Protein AF-A0A1G0AYZ0-F1 (afdb_monomer_lite)

Radius of gyration: 38.4 Å; chains: 1; bounding box: 76×41×108 Å

Secondary structure (DSSP, 8-state):
-HHHHHHHHHHHHHHHHHHHHHHHHHHHHHHHHHHHHHHHHHHHHHHHHHHHHS---HHHHHHHHHGGGSEEEEEETTEEEEEEGGGHHHHHHH-TTPEEEPPPTTSEEEEEEEEE-TTSPEEEEEEEBP--HHHHHHHTTSHHHHHHHHHHHTTTS----HHHHHHHHHHHHTS-HHHHHHHHHHHHHHHHHHHHHHHHHTTSPPHHHHHHHHHHHHHHHHHHHHHHHHHHHHHHHHHHHHHH-

pLDDT: mean 87.76, std 6.99, range [61.22, 96.94]

Structure (mmCIF, N/CA/C/O backbone):
data_AF-A0A1G0AYZ0-F1
#
_entry.id   AF-A0A1G0AYZ0-F1
#
loop_
_atom_site.group_PDB
_atom_site.id
_atom_site.type_symbol
_atom_site.label_atom_id
_atom_site.label_alt_id
_atom_site.label_comp_id
_atom_site.label_asym_id
_atom_site.label_entity_id
_atom_site.label_seq_id
_atom_site.pdbx_PDB_ins_code
_atom_site.Cartn_x
_atom_site.Cartn_y
_atom_site.Cartn_z
_atom_site.occupancy
_atom_site.B_iso_or_equiv
_atom_site.auth_seq_id
_atom_site.auth_comp_id
_atom_site.auth_asym_id
_atom_site.auth_atom_id
_atom_site.pdbx_PDB_model_num
ATOM 1 N N . MET A 1 1 ? 37.511 1.046 -64.994 1.00 61.22 1 MET A N 1
ATOM 2 C CA . MET A 1 1 ? 36.269 0.373 -64.542 1.00 61.22 1 MET A CA 1
ATOM 3 C C . MET A 1 1 ? 36.427 -0.327 -63.190 1.00 61.22 1 MET A C 1
ATOM 5 O O . MET A 1 1 ? 35.748 0.075 -62.256 1.00 61.22 1 MET A O 1
ATOM 9 N N . LYS A 1 2 ? 37.369 -1.274 -63.027 1.00 78.00 2 LYS A N 1
ATOM 10 C CA . LYS A 1 2 ? 37.565 -2.055 -61.780 1.00 78.00 2 LYS A CA 1
ATOM 11 C C . LYS A 1 2 ? 37.673 -1.213 -60.489 1.00 78.00 2 LYS A C 1
ATOM 13 O O . LYS A 1 2 ? 37.005 -1.513 -59.509 1.00 78.00 2 LYS A O 1
ATOM 18 N N . LYS A 1 3 ? 38.433 -0.107 -60.508 1.00 78.25 3 LYS A N 1
ATOM 19 C CA . LYS A 1 3 ? 38.590 0.798 -59.345 1.00 78.25 3 LYS A CA 1
ATOM 20 C C . LYS A 1 3 ? 37.302 1.532 -58.932 1.00 78.25 3 LYS A C 1
ATOM 22 O O . LYS A 1 3 ? 37.169 1.891 -57.772 1.00 78.25 3 LYS A O 1
ATOM 27 N N . ILE A 1 4 ? 36.381 1.780 -59.867 1.00 77.19 4 ILE A N 1
ATOM 28 C CA . ILE A 1 4 ? 35.112 2.476 -59.585 1.00 77.19 4 ILE A CA 1
ATOM 29 C C . ILE A 1 4 ? 34.143 1.502 -58.913 1.00 77.19 4 ILE A C 1
ATOM 31 O O . ILE A 1 4 ? 33.588 1.819 -57.869 1.00 77.19 4 ILE A O 1
ATOM 35 N N . ILE A 1 5 ? 34.039 0.287 -59.459 1.00 77.38 5 ILE A N 1
ATOM 36 C CA . ILE A 1 5 ? 33.213 -0.792 -58.901 1.00 77.38 5 ILE A CA 1
ATOM 37 C C . ILE A 1 5 ? 33.659 -1.125 -57.470 1.00 77.38 5 ILE A C 1
ATOM 39 O O . ILE A 1 5 ? 32.824 -1.230 -56.579 1.00 77.38 5 ILE A O 1
ATOM 43 N N . ALA A 1 6 ? 34.971 -1.198 -57.218 1.00 83.62 6 ALA A N 1
ATOM 44 C CA . ALA A 1 6 ? 35.505 -1.440 -55.877 1.00 83.62 6 ALA A CA 1
ATOM 45 C C . ALA A 1 6 ? 35.117 -0.347 -54.859 1.00 83.62 6 ALA A C 1
ATOM 47 O O . ALA A 1 6 ? 34.834 -0.660 -53.706 1.00 83.62 6 ALA A O 1
ATOM 48 N N . LYS A 1 7 ? 35.064 0.929 -55.274 1.00 80.88 7 LYS A N 1
ATOM 49 C CA . LYS A 1 7 ? 34.640 2.039 -54.403 1.00 80.88 7 LYS A CA 1
ATOM 50 C C . LYS A 1 7 ? 33.139 2.011 -54.114 1.00 80.88 7 LYS A C 1
ATOM 52 O O . LYS A 1 7 ? 32.750 2.225 -52.971 1.00 80.88 7 LYS A O 1
ATOM 57 N N . GLU A 1 8 ? 32.308 1.733 -55.121 1.00 79.75 8 GLU A N 1
ATOM 58 C CA . GLU A 1 8 ? 30.855 1.597 -54.931 1.00 79.75 8 GLU A CA 1
ATOM 59 C C . GLU A 1 8 ? 30.528 0.415 -54.004 1.00 79.75 8 GLU A C 1
ATOM 61 O O . GLU A 1 8 ? 29.711 0.548 -53.096 1.00 79.75 8 GLU A O 1
ATOM 66 N N . PHE A 1 9 ? 31.231 -0.707 -54.170 1.00 84.69 9 PHE A N 1
ATOM 67 C CA . PHE A 1 9 ? 31.102 -1.866 -53.290 1.00 84.69 9 PHE A CA 1
ATOM 68 C C . PHE A 1 9 ? 31.518 -1.551 -51.845 1.00 84.69 9 PHE A C 1
ATOM 70 O O . PHE A 1 9 ? 30.831 -1.941 -50.905 1.00 84.69 9 PHE A O 1
ATOM 77 N N . LEU A 1 10 ? 32.601 -0.790 -51.658 1.00 88.88 10 LEU A N 1
ATOM 78 C CA . LEU A 1 10 ? 33.069 -0.387 -50.331 1.00 88.88 10 LEU A CA 1
ATOM 79 C C . LEU A 1 10 ? 32.085 0.556 -49.619 1.00 88.88 10 LEU A C 1
ATOM 81 O O . LEU A 1 10 ? 31.859 0.399 -48.423 1.00 88.88 10 LEU A O 1
ATOM 85 N N . LEU A 1 11 ? 31.460 1.493 -50.342 1.00 85.25 11 LEU A N 1
ATOM 86 C CA . LEU A 1 11 ? 30.408 2.357 -49.788 1.00 85.25 11 LEU A CA 1
ATOM 87 C C . LEU A 1 11 ? 29.174 1.556 -49.359 1.00 85.25 11 LEU A C 1
ATOM 89 O O . LEU A 1 11 ? 28.630 1.796 -48.283 1.00 85.25 11 LEU A O 1
ATOM 93 N N . LEU A 1 12 ? 28.760 0.581 -50.171 1.00 84.94 12 LEU A N 1
ATOM 94 C CA . LEU A 1 12 ? 27.656 -0.311 -49.830 1.00 84.94 12 LEU A CA 1
ATOM 95 C C . LEU A 1 12 ? 27.982 -1.144 -48.581 1.00 84.94 12 LEU A C 1
ATOM 97 O O . LEU A 1 12 ? 27.170 -1.193 -47.660 1.00 84.94 12 LEU A O 1
ATOM 101 N N . LEU A 1 13 ? 29.184 -1.719 -48.492 1.00 89.62 13 LEU A N 1
ATOM 102 C CA . LEU A 1 13 ? 29.621 -2.448 -47.296 1.00 89.62 13 LEU A CA 1
ATOM 103 C C . LEU A 1 13 ? 29.633 -1.562 -46.047 1.00 89.62 13 LEU A C 1
ATOM 105 O O . LEU A 1 13 ? 29.138 -1.982 -45.004 1.00 89.62 13 LEU A O 1
ATOM 109 N N . LEU A 1 14 ? 30.145 -0.333 -46.152 1.00 90.81 14 LEU A N 1
ATOM 110 C CA . LEU A 1 14 ? 30.160 0.618 -45.039 1.00 90.81 14 LEU A CA 1
ATOM 111 C C . LEU A 1 14 ? 28.738 0.969 -44.575 1.00 90.81 14 LEU A C 1
ATOM 113 O O . LEU A 1 14 ? 28.485 1.096 -43.380 1.00 90.81 14 LEU A O 1
ATOM 117 N N . SER A 1 15 ? 27.801 1.086 -45.517 1.00 87.94 15 SER A N 1
ATOM 118 C CA . SER A 1 15 ? 26.400 1.382 -45.222 1.00 87.94 15 SER A CA 1
ATOM 119 C C . SER A 1 15 ? 25.700 0.240 -44.478 1.00 87.94 15 SER A C 1
ATOM 121 O O . SER A 1 15 ? 25.030 0.478 -43.475 1.00 87.94 15 SER A O 1
ATOM 123 N N . ILE A 1 16 ? 25.938 -1.007 -44.900 1.00 89.12 16 ILE A N 1
ATOM 124 C CA . ILE A 1 16 ? 25.439 -2.205 -44.216 1.00 89.12 16 ILE A CA 1
ATOM 125 C C . ILE A 1 16 ? 26.059 -2.297 -42.822 1.00 89.12 16 ILE A C 1
ATOM 127 O O . ILE A 1 16 ? 25.348 -2.536 -41.849 1.00 89.12 16 ILE A O 1
ATOM 131 N N . LEU A 1 17 ? 27.367 -2.049 -42.710 1.00 93.69 17 LEU A N 1
ATOM 132 C CA . LEU A 1 17 ? 28.066 -2.049 -41.429 1.00 93.69 17 LEU A CA 1
ATOM 133 C C . LEU A 1 17 ? 27.446 -1.039 -40.454 1.00 93.69 17 LEU A C 1
ATOM 135 O O . LEU A 1 17 ? 27.252 -1.372 -39.290 1.00 93.69 17 LEU A O 1
ATOM 139 N N . LEU A 1 18 ? 27.079 0.160 -40.917 1.00 91.62 18 LEU A N 1
ATOM 140 C CA . LEU A 1 18 ? 26.425 1.166 -40.077 1.00 91.62 18 LEU A CA 1
ATOM 141 C C . LEU A 1 18 ? 25.059 0.687 -39.557 1.00 91.62 18 LEU A C 1
ATOM 143 O O . LEU A 1 18 ? 24.778 0.840 -38.369 1.00 91.62 18 LEU A O 1
ATOM 147 N N . VAL A 1 19 ? 24.235 0.067 -40.410 1.00 92.00 19 VAL A N 1
ATOM 148 C CA . VAL A 1 19 ? 22.943 -0.520 -40.000 1.00 92.00 19 VAL A CA 1
ATOM 149 C C . VAL A 1 19 ? 23.155 -1.606 -38.942 1.00 92.00 19 VAL A C 1
ATOM 151 O O . VAL A 1 19 ? 22.471 -1.612 -37.919 1.00 92.00 19 VAL A O 1
ATOM 154 N N . VAL A 1 20 ? 24.139 -2.487 -39.152 1.00 93.00 20 VAL A N 1
ATOM 155 C CA . VAL A 1 20 ? 24.496 -3.553 -38.202 1.00 93.00 20 VAL A CA 1
ATOM 156 C C . VAL A 1 20 ? 24.957 -2.969 -36.866 1.00 93.00 20 VAL A C 1
ATOM 158 O O . VAL A 1 20 ? 24.537 -3.450 -35.817 1.00 93.00 20 VAL A O 1
ATOM 161 N N . VAL A 1 21 ? 25.768 -1.907 -36.874 1.00 94.38 21 VAL A N 1
ATOM 162 C CA . VAL A 1 21 ? 26.215 -1.230 -35.645 1.00 94.38 21 VAL A CA 1
ATOM 163 C C . VAL A 1 21 ? 25.029 -0.649 -34.875 1.00 94.38 21 VAL A C 1
ATOM 165 O O . VAL A 1 21 ? 24.928 -0.872 -33.670 1.00 94.38 21 VAL A O 1
ATOM 168 N N . VAL A 1 22 ? 24.106 0.044 -35.549 1.00 91.75 22 VAL A N 1
ATOM 169 C CA . VAL A 1 22 ? 22.895 0.586 -34.906 1.00 91.75 22 VAL A CA 1
ATOM 170 C C . VAL A 1 22 ? 22.048 -0.536 -34.306 1.00 91.75 22 VAL A C 1
ATOM 172 O O . VAL A 1 22 ? 21.615 -0.430 -33.160 1.00 91.75 22 VAL A O 1
ATOM 175 N N . TRP A 1 23 ? 21.861 -1.635 -35.037 1.00 92.50 23 TRP A N 1
ATOM 176 C CA . TRP A 1 23 ? 21.135 -2.804 -34.541 1.00 92.50 23 TRP A CA 1
ATOM 177 C C . TRP A 1 23 ? 21.774 -3.400 -33.280 1.00 92.50 23 TRP A C 1
ATOM 179 O O . TRP A 1 23 ? 21.079 -3.631 -32.290 1.00 92.50 23 TRP A O 1
ATOM 189 N N . VAL A 1 24 ? 23.101 -3.575 -33.270 1.00 93.75 24 VAL A N 1
ATOM 190 C CA . VAL A 1 24 ? 23.839 -4.062 -32.093 1.00 93.75 24 VAL A CA 1
ATOM 191 C C . VAL A 1 24 ? 23.670 -3.114 -30.904 1.00 93.75 24 VAL A C 1
ATOM 193 O O . VAL A 1 24 ? 23.421 -3.581 -29.795 1.00 93.75 24 VAL A O 1
ATOM 196 N N . VAL A 1 25 ? 23.753 -1.795 -31.114 1.00 94.44 25 VAL A N 1
ATOM 197 C CA . VAL A 1 25 ? 23.541 -0.798 -30.048 1.00 94.44 25 VAL A CA 1
ATOM 198 C C . VAL A 1 25 ? 22.141 -0.927 -29.443 1.00 94.44 25 VAL A C 1
ATOM 200 O O . VAL A 1 25 ? 22.007 -0.927 -28.219 1.00 94.44 25 VAL A O 1
ATOM 203 N N . ILE A 1 26 ? 21.110 -1.095 -30.276 1.00 91.88 26 ILE A N 1
ATOM 204 C CA . ILE A 1 26 ? 19.729 -1.271 -29.812 1.00 91.88 26 ILE A CA 1
ATOM 205 C C . ILE A 1 26 ? 19.585 -2.566 -29.000 1.00 91.88 26 ILE A C 1
ATOM 207 O O . ILE A 1 26 ? 19.039 -2.530 -27.898 1.00 91.88 26 ILE A O 1
ATOM 211 N N . ILE A 1 27 ? 20.135 -3.689 -29.478 1.00 92.19 27 ILE A N 1
ATOM 212 C CA . ILE A 1 27 ? 20.112 -4.968 -28.745 1.00 92.19 27 ILE A CA 1
ATOM 213 C C . ILE A 1 27 ? 20.814 -4.847 -27.393 1.00 92.19 27 ILE A C 1
ATOM 215 O O . ILE A 1 27 ? 20.294 -5.305 -26.375 1.00 92.19 27 ILE A O 1
ATOM 219 N N . VAL A 1 28 ? 21.996 -4.228 -27.358 1.00 93.81 28 VAL A N 1
ATOM 220 C CA . VAL A 1 28 ? 22.746 -4.021 -26.112 1.00 93.81 28 VAL A CA 1
ATOM 221 C C . VAL A 1 28 ? 21.946 -3.149 -25.140 1.00 93.81 28 VAL A C 1
ATOM 223 O O . VAL A 1 28 ? 21.879 -3.476 -23.953 1.00 93.81 28 VAL A O 1
ATOM 226 N N . SER A 1 29 ? 21.298 -2.091 -25.634 1.00 91.50 29 SER A N 1
ATOM 227 C CA . SER A 1 29 ? 20.438 -1.212 -24.834 1.00 91.50 29 SER A CA 1
ATOM 228 C C . SER A 1 29 ? 19.229 -1.956 -24.256 1.00 91.50 29 SER A C 1
ATOM 230 O O . SER A 1 29 ? 18.971 -1.876 -23.053 1.00 91.50 29 SER A O 1
ATOM 232 N N . ASN A 1 30 ? 18.522 -2.740 -25.074 1.00 93.75 30 ASN A N 1
ATOM 233 C CA . ASN A 1 30 ? 17.392 -3.554 -24.624 1.00 93.75 30 ASN A CA 1
ATOM 234 C C . ASN A 1 30 ? 17.826 -4.573 -23.561 1.00 93.75 30 ASN A C 1
ATOM 236 O O . ASN A 1 30 ? 17.245 -4.610 -22.477 1.00 93.75 30 ASN A O 1
ATOM 240 N N . ASN A 1 31 ? 18.914 -5.311 -23.804 1.00 92.69 31 ASN A N 1
ATOM 241 C CA . ASN A 1 31 ? 19.475 -6.266 -22.842 1.00 92.69 31 ASN A CA 1
ATOM 242 C C . ASN A 1 31 ? 19.857 -5.604 -21.507 1.00 92.69 31 ASN A C 1
ATOM 244 O O . ASN A 1 31 ? 19.698 -6.198 -20.435 1.00 92.69 31 ASN A O 1
ATOM 248 N N . PHE A 1 32 ? 20.387 -4.378 -21.545 1.00 93.88 32 PHE A N 1
ATOM 249 C CA . PHE A 1 32 ? 20.691 -3.611 -20.338 1.00 93.88 32 PHE A CA 1
ATOM 250 C C . PHE A 1 32 ? 19.417 -3.292 -19.542 1.00 93.88 32 PHE A C 1
ATOM 252 O O . PHE A 1 32 ? 19.364 -3.542 -18.332 1.00 93.88 32 PHE A O 1
ATOM 259 N N . H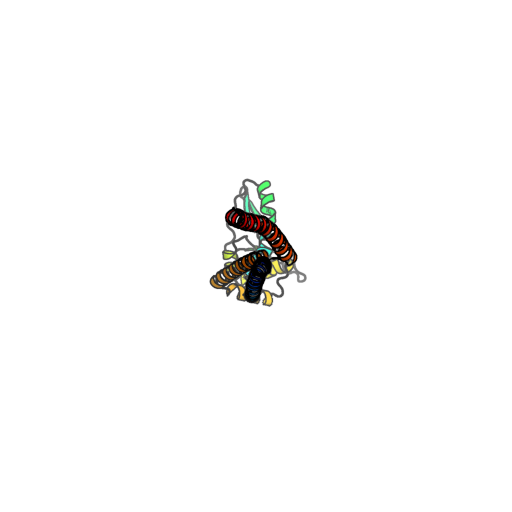IS A 1 33 ? 18.373 -2.799 -20.212 1.00 89.69 33 HIS A N 1
ATOM 260 C CA . HIS A 1 33 ? 17.098 -2.489 -19.568 1.00 89.69 33 HIS A CA 1
ATOM 261 C C . HIS A 1 33 ? 16.377 -3.737 -19.048 1.00 89.69 33 HIS A C 1
ATOM 263 O O . HIS A 1 33 ? 15.846 -3.702 -17.939 1.00 89.69 33 HIS A O 1
ATOM 269 N N . GLU A 1 34 ? 16.424 -4.863 -19.759 1.00 91.06 34 GLU A N 1
ATOM 270 C CA . GLU A 1 34 ? 15.871 -6.136 -19.282 1.00 91.06 34 GLU A CA 1
ATOM 271 C C . GLU A 1 34 ? 16.545 -6.613 -17.992 1.00 91.06 34 GLU A C 1
ATOM 273 O O . GLU A 1 34 ? 15.866 -6.950 -17.017 1.00 91.06 34 GLU A O 1
ATOM 278 N N . LYS A 1 35 ? 17.883 -6.568 -17.922 1.00 93.06 35 LYS A N 1
ATOM 279 C CA . LYS A 1 35 ? 18.622 -6.896 -16.688 1.00 93.06 35 LYS A CA 1
ATOM 280 C C . LYS A 1 35 ? 18.248 -5.961 -15.535 1.00 93.06 35 LYS A C 1
ATOM 282 O O . LYS A 1 35 ? 18.115 -6.399 -14.384 1.00 93.06 35 LYS A O 1
ATOM 287 N N . GLN A 1 36 ? 18.046 -4.677 -15.822 1.00 90.75 36 GLN A N 1
ATOM 288 C CA . GLN A 1 36 ? 17.591 -3.703 -14.832 1.00 90.75 36 GLN A CA 1
ATOM 289 C C . GLN A 1 36 ? 16.167 -4.008 -14.338 1.00 90.75 36 GLN A C 1
ATOM 291 O O . GLN A 1 36 ? 15.906 -3.928 -13.135 1.00 90.75 36 GLN A O 1
ATOM 296 N N . ILE A 1 37 ? 15.255 -4.408 -15.228 1.00 90.44 37 ILE A N 1
ATOM 297 C CA . ILE A 1 37 ? 13.893 -4.824 -14.868 1.00 90.44 37 ILE A CA 1
ATOM 298 C C . ILE A 1 37 ? 13.925 -6.091 -14.017 1.00 90.44 37 ILE A C 1
ATOM 300 O O . ILE A 1 37 ? 13.251 -6.141 -12.988 1.00 90.44 37 ILE A O 1
ATOM 304 N N . LEU A 1 38 ? 14.719 -7.095 -14.394 1.00 94.00 38 LEU A N 1
ATOM 305 C CA . LEU A 1 38 ? 14.818 -8.359 -13.665 1.00 94.00 38 LEU A CA 1
ATOM 306 C C . LEU A 1 38 ? 15.333 -8.142 -12.233 1.00 94.00 38 LEU A C 1
ATOM 308 O O . LEU A 1 38 ? 14.722 -8.604 -11.268 1.00 94.00 38 LEU A O 1
ATOM 312 N N . SER A 1 39 ? 16.421 -7.383 -12.080 1.00 92.75 39 SER A N 1
ATOM 313 C CA . SER A 1 39 ? 16.978 -7.044 -10.762 1.00 92.75 39 SER A CA 1
ATOM 314 C C . SER A 1 39 ? 16.013 -6.207 -9.915 1.00 92.75 39 SER A C 1
ATOM 316 O O . SER A 1 39 ? 15.833 -6.483 -8.726 1.00 92.75 39 SER A O 1
ATOM 318 N N . SER A 1 40 ? 15.329 -5.236 -10.526 1.00 90.25 40 SER A N 1
ATOM 319 C CA . SER A 1 40 ? 14.323 -4.408 -9.850 1.00 90.25 40 SER A CA 1
ATOM 320 C C . SER A 1 40 ? 13.110 -5.229 -9.411 1.00 90.25 40 SER A C 1
ATOM 322 O O . SER A 1 40 ? 12.647 -5.078 -8.284 1.00 90.25 40 SER A O 1
ATOM 324 N N . THR A 1 41 ? 12.640 -6.151 -10.253 1.00 89.62 41 THR A N 1
ATOM 325 C CA . THR A 1 41 ? 11.551 -7.088 -9.938 1.00 89.62 41 THR A CA 1
ATOM 326 C C . THR A 1 41 ? 11.935 -8.004 -8.779 1.00 89.62 41 THR A C 1
ATOM 328 O O . THR A 1 41 ? 11.157 -8.179 -7.842 1.00 89.62 41 THR A O 1
ATOM 331 N N . LYS A 1 42 ? 13.166 -8.536 -8.774 1.00 93.62 42 LYS A N 1
ATOM 332 C CA . LYS A 1 42 ? 13.675 -9.339 -7.654 1.00 93.62 42 LYS A CA 1
ATOM 333 C C . LYS A 1 42 ? 13.667 -8.541 -6.346 1.00 93.62 42 LYS A C 1
ATOM 335 O O . LYS A 1 42 ? 13.101 -9.002 -5.357 1.00 93.62 42 LYS A O 1
ATOM 340 N N . ARG A 1 43 ? 14.207 -7.317 -6.353 1.00 90.38 43 ARG A N 1
ATOM 341 C CA . ARG A 1 43 ? 14.198 -6.425 -5.179 1.00 90.38 43 ARG A CA 1
ATOM 342 C C . ARG A 1 43 ? 12.774 -6.072 -4.740 1.00 90.38 43 ARG A C 1
ATOM 344 O O . ARG A 1 43 ? 12.490 -6.029 -3.546 1.00 90.38 43 ARG A O 1
ATOM 351 N N . GLN A 1 44 ? 11.857 -5.862 -5.683 1.00 90.50 44 GLN A N 1
ATOM 352 C CA . GLN A 1 44 ? 10.446 -5.618 -5.387 1.00 90.50 44 GLN A CA 1
ATOM 353 C C . GLN A 1 44 ? 9.798 -6.819 -4.681 1.00 90.50 44 GLN A C 1
ATOM 355 O O . GLN A 1 44 ? 9.061 -6.625 -3.713 1.00 90.50 44 GLN A O 1
ATOM 360 N N . ASN A 1 45 ? 10.099 -8.044 -5.120 1.00 90.31 45 ASN A N 1
ATOM 361 C CA . ASN A 1 45 ? 9.618 -9.273 -4.487 1.00 90.31 45 ASN A CA 1
ATOM 362 C C . ASN A 1 45 ? 10.191 -9.448 -3.075 1.00 90.31 45 ASN A C 1
ATOM 364 O O . ASN A 1 45 ? 9.449 -9.760 -2.145 1.00 90.31 45 ASN A O 1
ATOM 368 N N . GLU A 1 46 ? 11.481 -9.174 -2.878 1.00 92.00 46 GLU A N 1
ATOM 369 C CA . GLU A 1 46 ? 12.107 -9.184 -1.550 1.00 92.00 46 GLU A CA 1
ATOM 370 C C . GLU A 1 46 ? 11.449 -8.165 -0.606 1.00 92.00 46 GLU A C 1
ATOM 372 O O . GLU A 1 46 ? 11.126 -8.491 0.538 1.00 92.00 46 GLU A O 1
ATOM 377 N N . LEU A 1 47 ? 11.183 -6.944 -1.086 1.00 88.75 47 LEU A N 1
ATOM 378 C CA . LEU A 1 47 ? 10.444 -5.937 -0.321 1.00 88.75 47 LEU A CA 1
ATOM 379 C C . LEU A 1 47 ? 9.010 -6.377 -0.033 1.00 88.75 47 LEU A C 1
ATOM 381 O O . LEU A 1 47 ? 8.521 -6.157 1.072 1.00 88.75 47 LEU A O 1
ATOM 385 N N . PHE A 1 48 ? 8.331 -7.013 -0.988 1.00 87.06 48 PHE A N 1
ATOM 386 C CA . PHE A 1 48 ? 6.990 -7.545 -0.773 1.00 87.06 48 PHE A CA 1
ATOM 387 C C . PHE A 1 48 ? 6.977 -8.593 0.343 1.00 87.06 48 PHE A C 1
ATOM 389 O O . PHE A 1 48 ? 6.126 -8.515 1.226 1.00 87.06 48 PHE A O 1
ATOM 396 N N . ILE A 1 49 ? 7.942 -9.515 0.356 1.00 87.81 49 ILE A N 1
ATOM 397 C CA . ILE A 1 49 ? 8.096 -10.514 1.420 1.00 87.81 49 ILE A CA 1
ATOM 398 C C . ILE A 1 49 ? 8.371 -9.825 2.763 1.00 87.81 49 ILE A C 1
ATOM 400 O O . ILE A 1 49 ? 7.692 -10.120 3.746 1.00 87.81 49 ILE A O 1
ATOM 404 N N . LYS A 1 50 ? 9.294 -8.852 2.809 1.00 86.25 50 LYS A N 1
ATOM 405 C CA . LYS A 1 50 ? 9.588 -8.074 4.028 1.00 86.25 50 LYS A CA 1
ATOM 406 C C . LYS A 1 50 ? 8.354 -7.344 4.558 1.00 86.25 50 LYS A C 1
ATOM 408 O O . LYS A 1 50 ? 8.077 -7.413 5.751 1.00 86.25 50 LYS A O 1
ATOM 413 N N . ILE A 1 51 ? 7.584 -6.686 3.691 1.00 84.00 51 ILE A N 1
ATOM 414 C CA . ILE A 1 51 ? 6.348 -5.984 4.066 1.00 84.00 51 ILE A CA 1
ATOM 415 C C . ILE A 1 51 ? 5.280 -6.981 4.531 1.00 84.00 51 ILE A C 1
ATOM 417 O O . ILE A 1 51 ? 4.624 -6.742 5.542 1.00 84.00 51 ILE A O 1
ATOM 421 N N . LYS A 1 52 ? 5.110 -8.109 3.831 1.00 80.44 52 LYS A N 1
ATOM 422 C CA . LYS A 1 52 ? 4.136 -9.153 4.184 1.00 80.44 52 LYS A CA 1
ATOM 423 C C . LYS A 1 52 ? 4.431 -9.763 5.556 1.00 80.44 52 LYS A C 1
ATOM 425 O O . LYS A 1 52 ? 3.495 -10.006 6.315 1.00 80.44 52 LYS A O 1
ATOM 430 N N . ASN A 1 53 ? 5.709 -9.974 5.858 1.00 81.19 53 ASN A N 1
ATOM 431 C CA . ASN A 1 53 ? 6.180 -10.546 7.118 1.00 81.19 53 ASN A CA 1
ATOM 432 C C . ASN A 1 53 ? 6.333 -9.499 8.230 1.00 81.19 53 ASN A C 1
ATOM 434 O O . ASN A 1 53 ? 6.545 -9.862 9.385 1.00 81.19 53 ASN A O 1
ATOM 438 N N . SER A 1 54 ? 6.228 -8.206 7.908 1.00 76.75 54 SER A N 1
ATOM 439 C CA . SER A 1 54 ? 6.276 -7.152 8.915 1.00 76.75 54 SER A CA 1
ATOM 440 C C . SER A 1 54 ? 5.042 -7.236 9.816 1.00 76.75 54 SER A C 1
ATOM 442 O O . SER A 1 54 ? 3.932 -7.485 9.327 1.00 76.75 54 SER A O 1
ATOM 444 N N . PRO A 1 55 ? 5.194 -7.010 11.131 1.00 70.38 55 PRO A N 1
ATOM 445 C CA . PRO A 1 55 ? 4.069 -7.045 12.043 1.00 70.38 55 PRO A CA 1
ATOM 446 C C . PRO A 1 55 ? 3.085 -5.939 11.653 1.00 70.38 55 PRO A C 1
ATOM 448 O O . PRO A 1 55 ? 3.382 -4.744 11.711 1.00 70.38 55 PRO A O 1
ATOM 451 N N . LYS A 1 56 ? 1.904 -6.352 11.188 1.00 72.25 56 LYS A N 1
ATOM 452 C CA . LYS A 1 56 ? 0.840 -5.424 10.805 1.00 72.25 56 LYS A CA 1
ATOM 453 C C . LYS A 1 56 ? 0.403 -4.651 12.045 1.00 72.25 56 LYS A C 1
ATOM 455 O O . LYS A 1 56 ? 0.191 -5.254 13.094 1.00 72.25 56 LYS A O 1
ATOM 460 N N . ASN A 1 57 ? 0.199 -3.341 11.911 1.00 77.38 57 ASN A N 1
ATOM 461 C CA . ASN A 1 57 ? -0.450 -2.547 12.950 1.00 77.38 57 ASN A CA 1
ATOM 462 C C . ASN A 1 57 ? -1.941 -2.925 13.004 1.00 77.38 57 ASN A C 1
ATOM 464 O O . ASN A 1 57 ? -2.785 -2.269 12.392 1.00 77.38 57 ASN A O 1
ATOM 468 N N . ARG A 1 58 ? -2.264 -4.030 13.688 1.00 82.50 58 ARG A N 1
ATOM 469 C CA . ARG A 1 58 ? -3.641 -4.537 13.757 1.00 82.50 58 ARG A CA 1
ATOM 470 C C . ARG A 1 58 ? -4.539 -3.619 14.578 1.00 82.50 58 ARG A C 1
ATOM 472 O O . ARG A 1 58 ? -5.740 -3.650 14.364 1.00 82.50 58 ARG A O 1
ATOM 479 N N . ILE A 1 59 ? -3.975 -2.781 15.453 1.00 86.88 59 ILE A N 1
ATOM 480 C CA . ILE A 1 59 ? -4.728 -1.758 16.193 1.00 86.88 59 ILE A CA 1
ATOM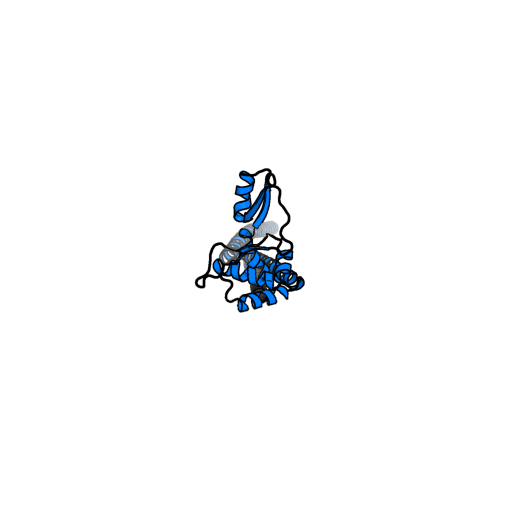 481 C C . ILE A 1 59 ? -5.267 -0.698 15.237 1.00 86.88 59 ILE A C 1
ATOM 483 O O . ILE A 1 59 ? -6.428 -0.333 15.359 1.00 86.88 59 ILE A O 1
ATOM 487 N N . ALA A 1 60 ? -4.465 -0.241 14.269 1.00 86.19 60 ALA A N 1
ATOM 488 C CA . ALA A 1 60 ? -4.939 0.694 13.247 1.00 86.19 60 ALA A CA 1
ATOM 489 C C . ALA A 1 60 ? -6.046 0.077 12.386 1.00 86.19 60 ALA A C 1
ATOM 491 O O . ALA A 1 60 ? -7.092 0.687 12.230 1.00 86.19 60 ALA A O 1
ATOM 492 N N . LEU A 1 61 ? -5.858 -1.160 11.914 1.00 85.19 61 LEU A N 1
ATOM 493 C CA . LEU A 1 61 ? -6.883 -1.861 11.129 1.00 85.19 61 LEU A CA 1
ATOM 494 C C . LEU A 1 61 ? -8.178 -2.077 11.919 1.00 85.19 61 LEU A C 1
ATOM 496 O O . LEU A 1 61 ? -9.266 -1.869 11.392 1.00 85.19 61 LEU A O 1
ATOM 500 N N . LEU A 1 62 ? -8.057 -2.481 13.186 1.00 89.50 62 LEU A N 1
ATOM 501 C CA . LEU A 1 62 ? -9.194 -2.627 14.087 1.00 89.50 62 LEU A CA 1
ATOM 502 C C . LEU A 1 62 ? -9.907 -1.287 14.273 1.00 89.50 62 LEU A C 1
ATOM 504 O O . LEU A 1 62 ? -11.122 -1.224 14.130 1.00 89.50 62 LEU A O 1
ATOM 508 N N . TYR A 1 63 ? -9.147 -0.230 14.565 1.00 91.50 63 TYR A N 1
ATOM 509 C CA . TYR A 1 63 ? -9.669 1.116 14.749 1.00 91.50 63 TYR A CA 1
ATOM 510 C C . TYR A 1 63 ? -10.410 1.596 13.503 1.00 91.50 63 TYR A C 1
ATOM 512 O O . TYR A 1 63 ? -11.544 2.034 13.625 1.00 91.50 63 TYR A O 1
ATOM 520 N N . ASP A 1 64 ? -9.825 1.458 12.314 1.00 88.44 64 ASP A N 1
ATOM 521 C CA . ASP A 1 64 ? -10.452 1.885 11.061 1.00 88.44 64 ASP A CA 1
ATOM 522 C C . ASP A 1 64 ? -11.768 1.138 10.797 1.00 88.44 64 ASP A C 1
ATOM 524 O O . ASP A 1 64 ? -12.746 1.761 10.392 1.00 88.44 64 ASP A O 1
ATOM 528 N N . GLY A 1 65 ? -11.830 -0.165 11.099 1.00 88.50 65 GLY A N 1
ATOM 529 C CA . GLY A 1 65 ? -13.044 -0.969 10.917 1.00 88.50 65 GLY A CA 1
ATOM 530 C C . GLY A 1 65 ? -14.197 -0.603 11.860 1.00 88.50 65 GLY A C 1
ATOM 531 O O . GLY A 1 65 ? -15.363 -0.736 11.490 1.00 88.50 65 GLY A O 1
ATOM 532 N N . ILE A 1 66 ? -13.890 -0.128 13.070 1.00 92.81 66 ILE A N 1
ATOM 533 C CA . ILE A 1 66 ? -14.890 0.167 14.113 1.00 92.81 66 ILE A CA 1
ATOM 534 C C . ILE A 1 66 ? -15.132 1.665 14.336 1.00 92.81 66 ILE A C 1
ATOM 536 O O . ILE A 1 66 ? -16.098 2.036 15.005 1.00 92.81 66 ILE A O 1
ATOM 540 N N . ARG A 1 67 ? -14.292 2.537 13.763 1.00 93.69 67 ARG A N 1
ATOM 541 C CA . ARG A 1 67 ? -14.284 3.995 13.972 1.00 93.69 67 ARG A CA 1
ATOM 542 C C . ARG A 1 67 ? -15.657 4.633 13.804 1.00 93.69 67 ARG A C 1
ATOM 544 O O . ARG A 1 67 ? -16.030 5.500 14.588 1.00 93.69 67 ARG A O 1
ATOM 551 N N . GLU A 1 68 ? -16.393 4.223 12.781 1.00 93.62 68 GLU A N 1
ATOM 552 C CA . GLU A 1 68 ? -17.696 4.797 12.437 1.00 93.62 68 GLU A CA 1
ATOM 553 C C . GLU A 1 68 ? -18.797 4.479 13.460 1.00 93.62 68 GLU A C 1
ATOM 555 O O . GLU A 1 68 ? -19.781 5.217 13.566 1.00 93.62 68 GLU A O 1
ATOM 560 N N . ASN A 1 69 ? -18.610 3.414 14.243 1.00 94.06 69 ASN A N 1
ATOM 561 C CA . ASN A 1 69 ? -19.507 2.999 15.318 1.00 94.06 69 ASN A CA 1
ATOM 562 C C . ASN A 1 69 ? -19.113 3.575 16.689 1.00 94.06 69 ASN A C 1
ATOM 564 O O . ASN A 1 69 ? -19.874 3.432 17.647 1.00 94.06 69 ASN A O 1
ATOM 568 N N . LEU A 1 70 ? -17.959 4.244 16.796 1.00 94.81 70 LEU A N 1
ATOM 569 C CA . LEU A 1 70 ? -17.596 5.012 17.988 1.00 94.81 70 LEU A CA 1
ATOM 570 C C . LEU A 1 70 ? -18.479 6.254 18.110 1.00 94.81 70 LEU A C 1
ATOM 572 O O . LEU A 1 70 ? -18.970 6.780 17.112 1.00 94.81 70 LEU A O 1
ATOM 576 N N . THR A 1 71 ? -18.669 6.743 19.331 1.00 95.31 71 THR A N 1
ATOM 577 C CA . THR A 1 71 ? -19.646 7.793 19.620 1.00 95.31 71 THR A CA 1
ATOM 578 C C . THR A 1 71 ? -19.016 9.111 20.045 1.00 95.31 71 THR A C 1
ATOM 580 O O . THR A 1 71 ? -18.092 9.140 20.852 1.00 95.31 71 THR A O 1
ATOM 583 N N . LEU A 1 72 ? -19.567 10.219 19.564 1.00 94.62 72 LEU A N 1
ATOM 584 C CA . LEU A 1 72 ? -19.279 11.567 20.041 1.00 94.62 72 LEU A CA 1
ATOM 585 C C . LEU A 1 72 ? -20.329 12.008 21.056 1.00 94.62 72 LEU A C 1
ATOM 587 O O . LEU A 1 72 ? -21.512 11.708 20.897 1.00 94.62 72 LEU A O 1
ATOM 591 N N . ASN A 1 73 ? -19.901 12.763 22.066 1.00 94.12 73 ASN A N 1
ATOM 592 C CA . ASN A 1 73 ? -20.800 13.360 23.047 1.00 94.12 73 ASN A CA 1
ATOM 593 C C . ASN A 1 73 ? -21.089 14.810 22.651 1.00 94.12 73 ASN A C 1
ATOM 595 O O . ASN A 1 73 ? -20.169 15.601 22.449 1.00 94.12 73 ASN A O 1
ATOM 599 N N . TYR A 1 74 ? -22.364 15.160 22.569 1.00 94.31 74 TYR A N 1
ATOM 600 C CA . TYR A 1 74 ? -22.856 16.488 22.227 1.00 94.31 74 TYR A CA 1
ATOM 601 C C . TYR A 1 74 ? -23.714 17.054 23.353 1.00 94.31 74 TYR A C 1
ATOM 603 O O . TYR A 1 74 ? -24.322 16.313 24.126 1.00 94.31 74 TYR A O 1
ATOM 611 N N . SER A 1 75 ? -23.782 18.379 23.436 1.00 94.81 75 SER A N 1
ATOM 612 C CA . SER A 1 75 ? -24.746 19.083 24.271 1.00 94.81 75 SER A CA 1
ATOM 613 C C . SER A 1 75 ? -25.555 20.067 23.438 1.00 94.81 75 SER A C 1
ATOM 615 O O . SER A 1 75 ? -24.977 20.899 22.739 1.00 94.81 75 SER A O 1
ATOM 617 N N . VAL A 1 76 ? -26.879 19.958 23.536 1.00 95.19 76 VAL A N 1
ATOM 618 C CA . VAL A 1 76 ? -27.857 20.836 22.882 1.00 95.19 76 VAL A CA 1
ATOM 619 C C . VAL A 1 76 ? -28.803 21.318 23.970 1.00 95.19 76 VAL A C 1
ATOM 621 O O . VAL A 1 76 ? -29.424 20.490 24.635 1.00 95.19 76 VAL A O 1
ATOM 624 N N . GLU A 1 77 ? -28.855 22.631 24.206 1.00 93.00 77 GLU A N 1
ATOM 625 C CA . GLU A 1 77 ? -29.770 23.244 25.190 1.00 93.00 77 GLU A CA 1
ATOM 626 C C . GLU A 1 77 ? -29.698 22.588 26.586 1.00 93.00 77 GLU A C 1
ATOM 628 O O . GLU A 1 77 ? -30.700 22.311 27.238 1.00 93.00 77 GLU A O 1
ATOM 633 N N . GLY A 1 78 ? -28.485 22.250 27.034 1.00 90.50 78 GLY A N 1
ATOM 634 C CA . GLY A 1 78 ? -28.252 21.595 28.328 1.00 90.50 78 GLY A CA 1
ATOM 635 C C . GLY A 1 78 ? -28.520 20.084 28.356 1.00 90.50 78 GLY A C 1
ATOM 636 O O . GLY A 1 78 ? -28.033 19.404 29.261 1.00 90.50 78 GLY A O 1
ATOM 637 N N . LYS A 1 79 ? -29.190 19.514 27.347 1.00 93.75 79 LYS A N 1
ATOM 638 C CA . LYS A 1 79 ? -29.348 18.059 27.189 1.00 93.75 79 LYS A CA 1
ATOM 639 C C . LYS A 1 79 ? -28.088 17.446 26.581 1.00 93.75 79 LYS A C 1
ATOM 641 O O . LYS A 1 79 ? -27.418 18.073 25.759 1.00 93.75 79 LYS A O 1
ATOM 646 N N . LYS A 1 80 ? -27.743 16.227 27.004 1.00 92.56 80 LYS A N 1
ATOM 647 C CA . LYS A 1 80 ? -26.574 15.479 26.517 1.00 92.56 80 LYS A CA 1
ATOM 648 C C . LYS A 1 80 ? -27.016 14.396 25.542 1.00 92.56 80 LYS A C 1
ATOM 650 O O . LYS A 1 80 ? -27.920 13.628 25.849 1.00 92.56 80 LYS A O 1
ATOM 655 N N . TYR A 1 81 ? -26.330 14.317 24.411 1.00 92.94 81 TYR A N 1
ATOM 656 C CA . TYR A 1 81 ? -26.559 13.326 23.367 1.00 92.94 81 TYR A CA 1
ATOM 657 C C . TYR A 1 81 ? -25.272 12.563 23.108 1.00 92.94 81 TYR A C 1
ATOM 659 O O . TYR A 1 81 ? -24.183 13.133 23.180 1.00 92.94 81 TYR A O 1
ATOM 667 N N . ARG A 1 82 ? -25.394 11.282 22.771 1.00 93.38 82 ARG A N 1
ATOM 668 C CA . ARG A 1 82 ? -24.266 10.464 22.348 1.00 93.38 82 ARG A CA 1
ATOM 669 C C . ARG A 1 82 ? -24.582 9.832 21.007 1.00 93.38 82 ARG A C 1
ATOM 671 O O . ARG A 1 82 ? -25.506 9.034 20.895 1.00 93.38 82 ARG A O 1
ATOM 678 N N . ILE A 1 83 ? -23.813 10.216 19.999 1.00 94.81 83 ILE A N 1
ATOM 679 C CA . ILE A 1 83 ? -24.141 9.963 18.601 1.00 94.81 83 ILE A CA 1
ATOM 680 C C . ILE A 1 83 ? -22.980 9.220 17.941 1.00 94.81 83 ILE A C 1
ATOM 682 O O . ILE A 1 83 ? -21.846 9.701 18.014 1.00 94.81 83 ILE A O 1
ATOM 686 N N . PRO A 1 84 ? -23.218 8.065 17.296 1.00 95.19 84 PRO A N 1
ATOM 687 C CA . PRO A 1 84 ? -22.203 7.394 16.491 1.00 95.19 84 PRO A CA 1
ATOM 688 C C . PRO A 1 84 ? -21.652 8.302 15.387 1.00 95.19 84 PRO A C 1
ATOM 690 O O . PRO A 1 84 ? -22.404 9.059 14.772 1.00 95.19 84 PRO A O 1
ATOM 693 N N . ILE A 1 85 ? -20.359 8.186 15.087 1.00 95.44 85 ILE A N 1
ATOM 694 C CA . ILE A 1 85 ? -19.669 8.994 14.068 1.00 95.44 85 ILE A CA 1
ATOM 695 C C . ILE A 1 85 ? -20.388 8.941 12.718 1.00 95.44 85 ILE A C 1
ATOM 697 O O . ILE A 1 85 ? -20.589 9.981 12.093 1.00 95.44 85 ILE A O 1
ATOM 701 N N . LYS A 1 86 ? -20.858 7.762 12.295 1.00 95.06 86 LYS A N 1
ATOM 702 C CA . LYS A 1 86 ? -21.613 7.604 11.040 1.00 95.06 86 LYS A CA 1
ATOM 703 C C . LYS A 1 86 ? -22.882 8.464 10.944 1.00 95.06 86 LYS A C 1
ATOM 705 O O . LYS A 1 86 ? -23.316 8.784 9.844 1.00 95.06 86 LYS A O 1
ATOM 710 N N . HIS A 1 87 ? -23.468 8.862 12.075 1.00 96.69 87 HIS A N 1
ATOM 711 C CA . HIS A 1 87 ? -24.679 9.690 12.137 1.00 96.69 87 HIS A CA 1
ATOM 712 C C . HIS A 1 87 ? -24.393 11.162 12.460 1.00 96.69 87 HIS A C 1
ATOM 714 O O . HIS A 1 87 ? -25.320 11.967 12.525 1.00 96.69 87 HIS A O 1
ATOM 720 N N . GLN A 1 88 ? -23.123 11.539 12.636 1.00 95.50 88 GLN A N 1
ATOM 721 C CA . GLN A 1 88 ? -22.725 12.886 13.047 1.00 95.50 88 GLN A CA 1
ATOM 722 C C . GLN A 1 88 ? -23.250 13.966 12.095 1.00 95.50 88 GLN A C 1
ATOM 724 O O . GLN A 1 88 ? -23.774 14.981 12.544 1.00 95.50 88 GLN A O 1
ATOM 729 N N . LYS A 1 89 ? -23.121 13.751 10.780 1.00 96.06 89 LYS A N 1
ATOM 730 C CA . LYS A 1 89 ? -23.522 14.743 9.774 1.00 96.06 89 LYS A CA 1
ATOM 731 C C . LYS A 1 89 ? -25.024 15.031 9.827 1.00 96.06 89 LYS A C 1
ATOM 733 O O . LYS A 1 89 ? -25.412 16.191 9.787 1.00 96.06 89 LYS A O 1
ATOM 738 N N . THR A 1 90 ? -25.845 13.989 9.946 1.00 96.88 90 THR A N 1
ATOM 739 C CA . THR A 1 90 ? -27.302 14.121 10.074 1.00 96.88 90 THR A CA 1
ATOM 740 C C . THR A 1 90 ? -27.664 14.826 11.377 1.00 96.88 90 THR A C 1
ATOM 742 O O . THR A 1 90 ? -28.373 15.821 11.352 1.00 96.88 90 THR A O 1
ATOM 745 N N . PHE A 1 91 ? -27.075 14.403 12.500 1.00 96.69 91 PHE A N 1
ATOM 746 C CA . PHE A 1 91 ? -27.341 15.014 13.803 1.00 96.69 91 PHE A CA 1
ATOM 747 C C . PHE A 1 91 ? -27.014 16.515 13.845 1.00 96.69 91 PHE A C 1
ATOM 749 O O . PHE A 1 91 ? -27.780 17.293 14.400 1.00 96.69 91 PHE A O 1
ATOM 756 N N . LEU A 1 92 ? -25.900 16.943 13.242 1.00 96.19 92 LEU A N 1
ATOM 757 C CA . LEU A 1 92 ? -25.528 18.363 13.183 1.00 96.19 92 LEU A CA 1
ATOM 758 C C . LEU A 1 92 ? -26.399 19.182 12.221 1.00 96.19 92 LEU A C 1
ATOM 760 O O . LEU A 1 92 ? -26.472 20.398 12.371 1.00 96.19 92 LEU A O 1
ATOM 764 N N . SER A 1 93 ? -27.049 18.536 11.250 1.00 96.69 93 SER A N 1
ATOM 765 C CA . SE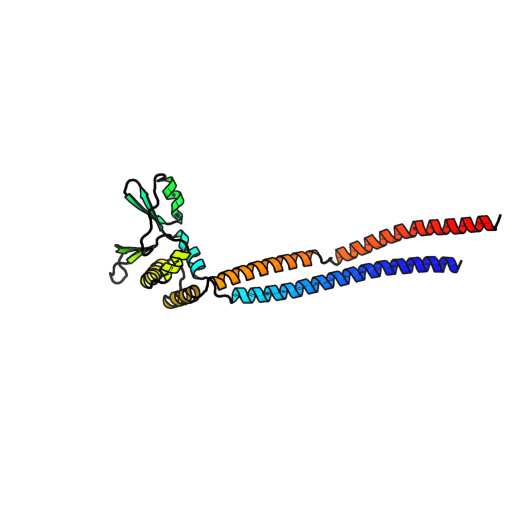R A 1 93 ? -28.050 19.189 10.403 1.00 96.69 93 SER A CA 1
ATOM 766 C C . SER A 1 93 ? -29.311 19.515 11.201 1.00 96.69 93 SER A C 1
ATOM 768 O O . SER A 1 93 ? -29.863 20.600 11.044 1.00 96.69 93 SER A O 1
ATOM 770 N N . ASP A 1 94 ? -29.735 18.596 12.071 1.00 96.94 94 ASP A N 1
ATOM 771 C CA . ASP A 1 94 ? -30.934 18.758 12.901 1.00 96.94 94 ASP A CA 1
ATOM 772 C C . ASP A 1 94 ? -30.672 19.672 14.111 1.00 96.94 94 ASP A C 1
ATOM 774 O O . ASP A 1 94 ? -31.548 20.419 14.544 1.00 96.94 94 ASP A O 1
ATOM 778 N N . TYR A 1 95 ? -29.444 19.646 14.640 1.00 95.81 95 TYR A N 1
ATOM 779 C CA . TYR A 1 95 ? -29.015 20.414 15.809 1.00 95.81 95 TYR A CA 1
ATOM 780 C C . TYR A 1 95 ? -27.743 21.227 15.517 1.00 95.81 95 TYR A C 1
ATOM 782 O O . TYR A 1 95 ? -26.668 20.915 16.039 1.00 95.81 95 TYR A O 1
ATOM 790 N N . PRO A 1 96 ? -27.830 22.308 14.721 1.00 94.75 96 PRO A N 1
ATOM 791 C CA . PRO A 1 96 ? -26.662 23.104 14.334 1.00 94.75 96 PRO A CA 1
ATOM 792 C C . PRO A 1 96 ? -25.988 23.821 15.516 1.00 94.75 96 PRO A C 1
ATOM 794 O O . PRO A 1 96 ? -24.807 24.149 15.448 1.00 94.75 96 PRO A O 1
ATOM 797 N N . SER A 1 97 ? -26.709 24.034 16.623 1.00 94.75 97 SER A N 1
ATOM 798 C CA . SER A 1 97 ? -26.183 24.613 17.869 1.00 94.75 97 SER A CA 1
ATOM 799 C C . SER A 1 97 ? -25.474 23.597 18.779 1.00 94.75 97 SER A C 1
ATOM 801 O O . SER A 1 97 ? -25.044 23.946 19.884 1.00 94.75 97 SER A O 1
ATOM 803 N N . ALA A 1 98 ? -25.359 22.332 18.357 1.00 94.56 98 ALA A N 1
ATOM 804 C CA . ALA A 1 98 ? -24.765 21.278 19.164 1.00 94.56 98 ALA A CA 1
ATOM 805 C C . ALA A 1 98 ? -23.270 21.511 19.412 1.00 94.56 98 ALA A C 1
ATOM 807 O O . ALA A 1 98 ? -22.459 21.582 18.490 1.00 94.56 98 ALA A O 1
ATOM 808 N N . ASN A 1 99 ? -22.882 21.521 20.686 1.00 92.25 99 ASN A N 1
ATOM 809 C CA . ASN A 1 99 ? -21.485 21.656 21.087 1.00 92.25 99 ASN A CA 1
ATOM 810 C C . ASN A 1 99 ? -20.899 20.300 21.471 1.00 92.25 99 ASN A C 1
ATOM 812 O O . ASN A 1 99 ? -21.464 19.590 22.309 1.00 92.25 99 ASN A O 1
ATOM 816 N N . ILE A 1 100 ? -19.747 19.952 20.896 1.00 91.31 100 ILE A N 1
ATOM 817 C CA . ILE A 1 100 ? -19.018 18.738 21.269 1.00 91.31 100 ILE A CA 1
ATOM 818 C C . ILE A 1 100 ? -18.547 18.838 22.727 1.00 91.31 100 ILE A C 1
ATOM 820 O O . ILE A 1 100 ? -18.056 19.873 23.183 1.00 91.31 100 ILE A O 1
ATOM 824 N N . LYS A 1 101 ? -18.720 17.758 23.483 1.00 90.50 101 LYS A N 1
ATOM 825 C CA . LYS A 1 101 ? -18.230 17.613 24.853 1.00 90.50 101 LYS A CA 1
ATOM 826 C C . LYS A 1 101 ? -17.133 16.560 24.883 1.00 90.50 101 LYS A C 1
ATOM 828 O O . LYS A 1 101 ? -17.141 15.610 24.100 1.00 90.50 101 LYS A O 1
ATOM 833 N N . ASN A 1 102 ? -16.199 16.728 25.815 1.00 82.56 102 ASN A N 1
ATOM 834 C CA . ASN A 1 102 ? -15.143 15.748 26.027 1.00 82.56 102 ASN A CA 1
ATOM 835 C C . ASN A 1 102 ? -15.742 14.372 26.350 1.00 82.56 102 ASN A C 1
ATOM 837 O O . ASN A 1 102 ? -16.780 14.263 27.008 1.00 82.56 102 ASN A O 1
ATOM 841 N N . GLY A 1 103 ? -15.078 13.330 25.849 1.00 77.62 103 GLY A N 1
ATOM 842 C CA . GLY A 1 103 ? -15.390 11.941 26.168 1.00 77.62 103 GLY A CA 1
ATOM 843 C C . GLY A 1 103 ? -15.200 11.617 27.648 1.00 77.62 103 GLY A C 1
ATOM 844 O O . GLY A 1 103 ? -14.676 12.417 28.425 1.00 77.62 103 GLY A O 1
ATOM 845 N N . SER A 1 104 ? -15.605 10.411 28.032 1.00 78.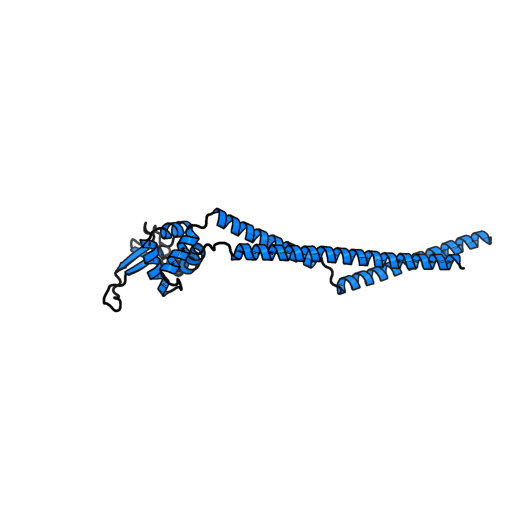88 104 SER A N 1
ATOM 846 C CA . SER A 1 104 ? -15.254 9.849 29.332 1.00 78.88 104 SER A CA 1
ATOM 847 C C . SER A 1 104 ? -13.737 9.663 29.450 1.00 78.88 104 SER A C 1
ATOM 849 O O . SER A 1 104 ? -13.036 9.408 28.467 1.00 78.88 104 SER A O 1
ATOM 851 N N . THR A 1 105 ? -13.215 9.746 30.673 1.00 79.25 105 THR A N 1
ATOM 852 C CA . THR A 1 105 ? -11.791 9.508 30.971 1.00 79.25 105 THR A CA 1
ATOM 853 C C . THR A 1 105 ? -11.336 8.111 30.543 1.00 79.25 105 THR A C 1
ATOM 855 O O . THR A 1 105 ? -10.232 7.948 30.011 1.00 79.25 105 THR A O 1
ATOM 858 N N . ASN A 1 106 ? -12.225 7.130 30.711 1.00 87.81 106 ASN A N 1
ATOM 859 C CA . ASN A 1 106 ? -12.002 5.719 30.406 1.00 87.81 106 ASN A CA 1
ATOM 860 C C . ASN A 1 106 ? -12.299 5.365 28.936 1.00 87.81 106 ASN A C 1
ATOM 862 O O . ASN A 1 106 ? -12.083 4.228 28.533 1.00 87.81 106 ASN A O 1
ATOM 866 N N . GLY A 1 107 ? -12.791 6.313 28.129 1.00 90.75 107 GLY A N 1
ATOM 867 C CA . GLY A 1 107 ? -13.091 6.130 26.704 1.00 90.75 107 GLY A CA 1
ATOM 868 C C . GLY A 1 107 ? -14.295 5.234 26.391 1.00 90.75 107 GLY A C 1
ATOM 869 O O . GLY A 1 107 ? -14.460 4.810 25.246 1.00 90.75 107 GLY A O 1
ATOM 870 N N . TYR A 1 108 ? -15.119 4.918 27.386 1.00 93.62 108 TYR A N 1
ATOM 871 C CA . TYR A 1 108 ? -16.403 4.248 27.226 1.00 93.62 108 TYR A CA 1
ATOM 872 C C . TYR A 1 108 ? -17.312 4.565 28.412 1.00 93.62 108 TYR A C 1
ATOM 874 O O . TYR A 1 108 ? -16.861 4.907 29.506 1.00 93.62 108 TYR A O 1
ATOM 882 N N . VAL A 1 109 ? -18.609 4.370 28.217 1.00 91.88 109 VAL A N 1
ATOM 883 C CA . VAL A 1 109 ? -19.593 4.325 29.301 1.00 91.88 109 VAL A CA 1
ATOM 884 C C . VAL A 1 109 ? -20.476 3.119 29.057 1.00 91.88 109 VAL A C 1
ATOM 886 O O . VAL A 1 109 ? -20.875 2.863 27.922 1.00 91.88 109 VAL A O 1
ATOM 889 N N . CYS A 1 110 ? -20.763 2.386 30.123 1.00 89.81 110 CYS A N 1
ATOM 890 C CA . CYS A 1 110 ? -21.696 1.278 30.072 1.00 89.81 110 CYS A CA 1
ATOM 891 C C . CYS A 1 110 ? -22.924 1.619 30.899 1.00 89.81 110 CYS A C 1
ATOM 893 O O . CYS A 1 110 ? -22.801 2.208 31.973 1.00 89.81 110 CYS A O 1
ATOM 895 N N . SER A 1 111 ? -24.079 1.236 30.385 1.00 86.88 111 SER A N 1
ATOM 896 C CA . SER A 1 111 ? -25.343 1.237 31.105 1.00 86.88 111 SER A CA 1
ATOM 897 C C . SER A 1 111 ? -25.818 -0.201 31.251 1.00 86.88 111 SER A C 1
ATOM 899 O O . SER A 1 111 ? -25.560 -1.037 30.380 1.00 86.88 111 SER A O 1
ATOM 901 N N . GLU A 1 112 ? -26.507 -0.492 32.348 1.00 78.62 112 GLU A N 1
ATOM 902 C CA . GLU A 1 112 ? -27.272 -1.730 32.455 1.00 78.62 112 GLU A CA 1
ATOM 903 C C . GLU A 1 112 ? -28.358 -1.703 31.379 1.00 78.62 112 GLU A C 1
ATOM 905 O O . GLU A 1 112 ? -29.135 -0.749 31.289 1.00 78.62 112 GLU A O 1
ATOM 910 N N . SER A 1 113 ? -28.351 -2.703 30.497 1.00 72.81 113 SER A N 1
ATOM 911 C CA . SER A 1 113 ? -29.437 -2.863 29.539 1.00 72.81 113 SER A CA 1
ATOM 912 C C . SER A 1 113 ? -30.673 -3.362 30.273 1.00 72.81 113 SER A C 1
ATOM 914 O O . SER A 1 113 ? -30.584 -4.154 31.210 1.00 72.81 113 SER A O 1
ATOM 916 N N . THR A 1 114 ? -31.844 -2.960 29.790 1.00 72.81 114 THR A N 1
ATOM 917 C CA . THR A 1 114 ? -33.108 -3.613 30.153 1.00 72.81 114 THR A CA 1
ATOM 918 C C . THR A 1 114 ? -33.211 -5.027 29.574 1.00 72.81 114 THR A C 1
ATOM 920 O O . THR A 1 114 ? -34.125 -5.769 29.927 1.00 72.81 114 THR A O 1
ATOM 923 N N . ARG A 1 115 ? -32.291 -5.413 28.678 1.00 69.75 115 ARG A N 1
ATOM 924 C CA . ARG A 1 115 ? -32.195 -6.757 28.108 1.00 69.75 115 ARG A CA 1
ATOM 925 C C . ARG A 1 115 ? -31.369 -7.657 29.016 1.00 69.75 115 ARG A C 1
ATOM 927 O O . ARG A 1 115 ? -30.263 -7.298 29.414 1.00 69.75 115 ARG A O 1
ATOM 934 N N . VAL A 1 116 ? -31.896 -8.845 29.268 1.00 74.19 116 VAL A N 1
ATOM 935 C CA . VAL A 1 116 ? -31.205 -9.934 29.957 1.00 74.19 116 VAL A CA 1
ATOM 936 C C . VAL A 1 116 ? -30.738 -10.979 28.948 1.00 74.19 116 VAL A C 1
ATOM 938 O O . VAL A 1 116 ? -31.333 -11.115 27.878 1.00 74.19 116 VAL A O 1
ATOM 941 N N . ASP A 1 117 ? -29.641 -11.664 29.254 1.00 74.19 117 ASP A N 1
ATOM 942 C CA . ASP A 1 117 ? -29.213 -12.841 28.501 1.00 74.19 117 ASP A CA 1
ATOM 943 C C . ASP A 1 117 ? -30.105 -14.061 28.802 1.00 74.19 117 ASP A C 1
ATOM 945 O O . ASP A 1 117 ? -31.058 -13.980 29.583 1.00 74.19 117 ASP A O 1
ATOM 949 N N . ASP A 1 118 ? -29.788 -15.204 28.188 1.00 77.31 118 ASP A N 1
ATOM 950 C CA . ASP A 1 118 ? -30.542 -16.458 28.342 1.00 77.31 118 ASP A CA 1
ATOM 951 C C . ASP A 1 118 ? -30.587 -16.974 29.798 1.00 77.31 118 ASP A C 1
ATOM 953 O O . ASP A 1 118 ? -31.383 -17.855 30.119 1.00 77.31 118 ASP A O 1
ATOM 957 N N . TYR A 1 119 ? -29.765 -16.410 30.691 1.00 76.44 119 TYR A N 1
ATOM 958 C CA . TYR A 1 119 ? -29.684 -16.748 32.112 1.00 76.44 119 TYR A CA 1
ATOM 959 C C . TYR A 1 119 ? -30.297 -15.671 33.020 1.00 76.44 119 TYR A C 1
ATOM 961 O O . TYR A 1 119 ? -30.185 -15.763 34.244 1.00 76.44 119 TYR A O 1
ATOM 969 N N . GLY A 1 120 ? -30.955 -14.654 32.455 1.00 70.62 120 GLY A N 1
ATOM 970 C CA . GLY A 1 120 ? -31.585 -13.583 33.226 1.00 70.62 120 GLY A CA 1
ATOM 971 C C . GLY A 1 120 ? -30.605 -12.518 33.730 1.00 70.62 120 GLY A C 1
ATOM 972 O O . GLY A 1 120 ? -30.978 -11.713 34.584 1.00 70.62 120 GLY A O 1
ATOM 973 N N . ILE A 1 121 ? -29.367 -12.486 33.225 1.00 69.38 121 ILE A N 1
ATOM 974 C CA . ILE A 1 121 ? -28.343 -11.529 33.650 1.00 69.38 121 ILE A CA 1
ATOM 975 C C . ILE A 1 121 ? -28.421 -10.280 32.760 1.00 69.38 121 ILE A C 1
ATOM 977 O O . ILE A 1 121 ? -28.379 -10.406 31.533 1.00 69.38 121 ILE A O 1
ATOM 981 N N . PRO A 1 122 ? -28.516 -9.062 33.333 1.00 68.50 122 PRO A N 1
ATOM 982 C CA . PRO A 1 122 ? -28.540 -7.826 32.558 1.00 68.50 122 PRO A CA 1
ATOM 983 C C . PRO A 1 122 ? -27.320 -7.712 31.644 1.00 68.50 122 PRO A C 1
ATOM 985 O O . PRO A 1 122 ? -26.170 -7.776 32.086 1.00 68.50 122 PRO A O 1
ATOM 988 N N . ILE A 1 123 ? -27.566 -7.510 30.352 1.00 75.19 123 ILE A N 1
ATOM 989 C CA . ILE A 1 123 ? -26.500 -7.347 29.372 1.00 75.19 123 ILE A CA 1
ATOM 990 C C . ILE A 1 123 ? -25.894 -5.960 29.569 1.00 75.19 123 ILE A C 1
ATOM 992 O O . ILE A 1 123 ? -26.574 -4.938 29.485 1.00 75.19 123 ILE A O 1
ATOM 996 N N . LEU A 1 124 ? -24.587 -5.902 29.806 1.00 78.31 124 LEU A N 1
ATOM 997 C CA . LEU A 1 124 ? -23.889 -4.630 29.921 1.00 78.31 124 LEU A CA 1
ATOM 998 C C . LEU A 1 124 ? -23.744 -3.994 28.526 1.00 78.31 124 LEU A C 1
ATOM 1000 O O . LEU A 1 124 ? -22.950 -4.449 27.698 1.00 78.31 124 LEU A O 1
ATOM 1004 N N . GLU A 1 125 ? -24.496 -2.928 28.252 1.00 85.81 125 GLU A N 1
ATOM 1005 C CA . GLU A 1 125 ? -24.412 -2.203 26.984 1.00 85.81 125 GLU A CA 1
ATOM 1006 C C . GLU A 1 125 ? -23.385 -1.077 27.091 1.00 85.81 125 GLU A C 1
ATOM 1008 O O . GLU A 1 125 ? -23.622 -0.022 27.679 1.00 85.81 125 GLU A O 1
ATOM 1013 N N . CYS A 1 126 ? -22.206 -1.315 26.516 1.00 90.88 126 CYS A N 1
ATOM 1014 C CA . CYS A 1 126 ? -21.129 -0.335 26.479 1.00 90.88 126 CYS A CA 1
ATOM 1015 C C . CYS A 1 126 ? -21.120 0.444 25.161 1.00 90.88 126 CYS A C 1
ATOM 1017 O O . CYS A 1 126 ? -21.128 -0.130 24.069 1.00 90.88 126 CYS A O 1
ATOM 1019 N N . GLN A 1 127 ? -21.030 1.765 25.276 1.00 92.06 127 GLN A N 1
ATOM 1020 C CA . GLN A 1 127 ? -20.798 2.686 24.170 1.00 92.06 127 GLN A CA 1
ATOM 1021 C C . GLN A 1 127 ? -19.395 3.280 24.308 1.00 92.06 127 GLN A C 1
ATOM 1023 O O . GLN A 1 127 ? -19.015 3.759 25.379 1.00 92.06 127 GLN A O 1
ATOM 1028 N N . PHE A 1 128 ? -18.621 3.223 23.226 1.00 95.75 128 PHE A N 1
ATOM 1029 C CA . PHE A 1 128 ? -17.220 3.637 23.202 1.00 95.75 128 PHE A CA 1
ATOM 1030 C C . PHE A 1 128 ? -17.085 5.034 22.617 1.00 95.75 128 PHE A C 1
ATOM 1032 O O . PHE A 1 128 ? -17.596 5.307 21.530 1.00 95.75 128 PHE A O 1
ATOM 1039 N N . ASP A 1 129 ? -16.379 5.912 23.325 1.00 95.31 129 ASP A N 1
ATOM 1040 C CA . ASP A 1 129 ? -16.169 7.276 22.862 1.00 95.31 129 ASP A CA 1
ATOM 1041 C C . ASP A 1 129 ? -15.219 7.285 21.655 1.00 95.31 129 ASP A C 1
ATOM 1043 O O . ASP A 1 129 ? -14.236 6.542 21.587 1.00 95.31 129 ASP A O 1
ATOM 1047 N N . TYR A 1 130 ? -15.494 8.167 20.701 1.00 95.06 130 TYR A N 1
ATOM 1048 C CA . TYR A 1 130 ? -14.584 8.441 19.606 1.00 95.06 130 TYR A CA 1
ATOM 1049 C C . TYR A 1 130 ? -13.340 9.158 20.133 1.00 95.06 130 TYR A C 1
ATOM 1051 O O . TYR A 1 130 ? -13.413 10.241 20.715 1.00 95.06 130 TYR A O 1
ATOM 1059 N N . VAL A 1 131 ? -12.180 8.555 19.892 1.00 94.19 131 VAL A N 1
ATOM 1060 C CA . VAL A 1 131 ? -10.867 9.082 20.268 1.00 94.19 131 VAL A CA 1
ATOM 1061 C C . VAL A 1 131 ? -9.897 8.857 19.120 1.00 94.19 131 VAL A C 1
ATOM 1063 O O . VAL A 1 131 ? -10.068 7.920 18.356 1.00 94.19 131 VAL A O 1
ATOM 1066 N N . ASN A 1 132 ? -8.851 9.674 18.994 1.00 91.62 132 ASN A N 1
ATOM 1067 C CA . ASN A 1 132 ? -7.843 9.441 17.957 1.00 91.62 132 ASN A CA 1
ATOM 1068 C C . ASN A 1 132 ? -7.121 8.087 18.141 1.00 91.62 132 ASN A C 1
ATOM 1070 O O . ASN A 1 132 ? -7.067 7.537 19.242 1.00 91.62 132 ASN A O 1
ATOM 1074 N N . LEU A 1 133 ? -6.505 7.577 17.067 1.00 89.00 133 LEU A N 1
ATOM 1075 C CA . LEU A 1 133 ? -5.829 6.271 17.058 1.00 89.00 133 LEU A CA 1
ATOM 1076 C C . LEU A 1 133 ? -4.773 6.122 18.169 1.00 89.00 133 LEU A C 1
ATOM 1078 O O . LEU A 1 133 ? -4.623 5.043 18.742 1.00 89.00 133 LEU A O 1
ATOM 1082 N N . LYS A 1 134 ? -4.044 7.199 18.495 1.00 89.06 134 LYS A N 1
ATOM 1083 C CA . LYS A 1 134 ? -3.039 7.183 19.566 1.00 89.06 134 LYS A CA 1
ATOM 1084 C C . LYS A 1 134 ? -3.700 6.909 20.918 1.00 89.06 134 LYS A C 1
ATOM 1086 O O . LYS A 1 134 ? -3.299 5.977 21.610 1.00 89.06 134 LYS A O 1
ATOM 1091 N N . ARG A 1 135 ? -4.747 7.665 21.256 1.00 92.00 135 ARG A N 1
ATOM 1092 C CA . ARG A 1 135 ? -5.504 7.485 22.498 1.00 92.00 135 ARG A CA 1
ATOM 1093 C C . ARG A 1 135 ? -6.224 6.139 22.533 1.00 92.00 135 ARG A C 1
ATOM 1095 O O . ARG A 1 135 ? -6.237 5.499 23.574 1.00 92.00 135 ARG A O 1
ATOM 1102 N N . PHE A 1 136 ? -6.764 5.673 21.408 1.00 93.31 136 PHE A N 1
ATOM 1103 C CA . PHE A 1 136 ? -7.353 4.336 21.302 1.00 93.31 136 PHE A CA 1
ATOM 1104 C C . PHE A 1 136 ? -6.339 3.235 21.644 1.00 93.31 136 PHE A C 1
ATOM 1106 O O . PHE A 1 136 ? -6.624 2.346 22.442 1.00 93.31 136 PHE A O 1
ATOM 1113 N N . SER A 1 137 ? -5.123 3.334 21.100 1.00 90.62 137 SER A N 1
ATOM 1114 C CA . SER A 1 137 ? -4.027 2.407 21.402 1.00 90.62 137 SER A CA 1
ATOM 1115 C C . SER A 1 137 ? -3.635 2.424 22.886 1.00 90.62 137 SER A C 1
ATOM 1117 O O . SER A 1 137 ? -3.372 1.371 23.468 1.00 90.62 137 SER A O 1
ATOM 1119 N N . GLU A 1 138 ? -3.636 3.602 23.519 1.00 91.25 138 GLU A N 1
ATOM 1120 C CA . GLU A 1 138 ? -3.417 3.746 24.964 1.00 91.25 138 GLU A CA 1
ATOM 1121 C C . GLU A 1 138 ? -4.533 3.089 25.784 1.00 91.25 138 GLU A C 1
ATOM 1123 O O . GLU A 1 138 ? -4.237 2.337 26.708 1.00 91.25 138 GLU A O 1
ATOM 1128 N N . LEU A 1 139 ? -5.800 3.323 25.432 1.00 93.50 139 LEU A N 1
ATOM 1129 C CA . LEU A 1 139 ? -6.954 2.730 26.115 1.00 93.50 139 LEU A CA 1
ATOM 1130 C C . LEU A 1 139 ? -6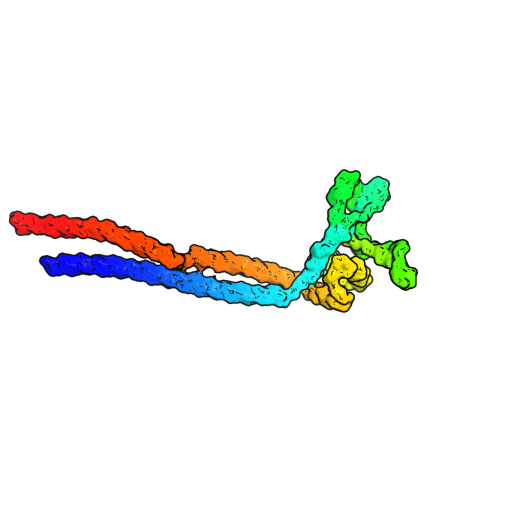.963 1.203 25.996 1.00 93.50 139 LEU A C 1
ATOM 1132 O O . LEU A 1 139 ? -7.249 0.513 26.966 1.00 93.50 139 LEU A O 1
ATOM 1136 N N . LEU A 1 140 ? -6.536 0.654 24.857 1.00 93.19 140 LEU A N 1
ATOM 1137 C CA . LEU A 1 140 ? -6.350 -0.788 24.681 1.00 93.19 140 LEU A CA 1
ATOM 1138 C C . LEU A 1 140 ? -5.230 -1.386 25.551 1.00 93.19 140 LEU A C 1
ATOM 1140 O O . LEU A 1 140 ? -5.027 -2.601 25.532 1.00 93.19 140 LEU A O 1
ATOM 1144 N N . LYS A 1 141 ? -4.456 -0.601 26.308 1.00 91.12 141 LYS A N 1
ATOM 1145 C CA . LYS A 1 141 ? -3.553 -1.165 27.327 1.00 91.12 141 LYS A CA 1
ATOM 1146 C C .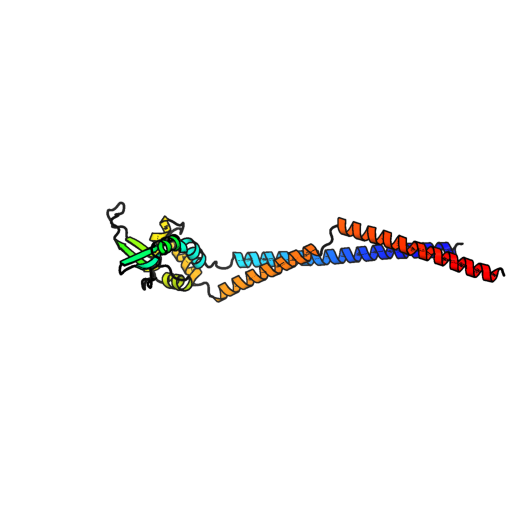 LYS A 1 141 ? -4.329 -1.614 28.562 1.00 91.12 141 LYS A C 1
ATOM 1148 O O . LYS A 1 141 ? -3.985 -2.650 29.133 1.00 91.12 141 LYS A O 1
ATOM 1153 N N . ASP A 1 142 ? -5.407 -0.909 28.894 1.00 94.12 142 ASP A N 1
ATOM 1154 C CA . ASP A 1 142 ? -6.285 -1.215 30.019 1.00 94.12 142 ASP A CA 1
ATOM 1155 C C . ASP A 1 142 ? -7.049 -2.532 29.784 1.00 94.12 142 ASP A C 1
ATOM 1157 O O . ASP A 1 142 ? -7.636 -2.768 28.721 1.00 94.12 142 ASP A O 1
ATOM 1161 N N . SER A 1 143 ? -6.995 -3.438 30.764 1.00 93.31 143 SER A N 1
ATOM 1162 C CA . SER A 1 143 ? -7.633 -4.760 30.690 1.00 93.31 143 SER A CA 1
ATOM 1163 C C . SER A 1 143 ? -9.156 -4.660 30.640 1.00 93.31 143 SER A C 1
ATOM 1165 O O . SER A 1 143 ? -9.792 -5.358 29.846 1.00 93.31 143 SER A O 1
ATOM 1167 N N . THR A 1 144 ? -9.734 -3.750 31.422 1.00 94.12 144 THR A N 1
ATOM 1168 C CA . THR A 1 144 ? -11.179 -3.526 31.501 1.00 94.12 144 THR A CA 1
ATOM 1169 C C . THR A 1 144 ? -11.710 -2.967 30.186 1.00 94.12 144 THR A C 1
ATOM 1171 O O . THR A 1 144 ? -12.718 -3.457 29.672 1.00 94.12 144 THR A O 1
ATOM 1174 N N . TYR A 1 145 ? -11.013 -1.985 29.607 1.00 94.62 145 TYR A N 1
ATOM 1175 C CA . TYR A 1 145 ? -11.329 -1.436 28.290 1.00 94.62 145 TYR A CA 1
ATOM 1176 C C . TYR A 1 145 ? -11.298 -2.531 27.224 1.00 94.62 145 TYR A C 1
ATOM 1178 O O . TYR A 1 145 ? -12.287 -2.718 26.522 1.00 94.62 145 TYR A O 1
ATOM 1186 N N . LYS A 1 146 ? -10.201 -3.303 27.138 1.00 93.75 146 LYS A N 1
ATOM 1187 C CA . LYS A 1 146 ? -10.049 -4.411 26.175 1.00 93.75 146 LYS A CA 1
ATOM 1188 C C . LYS A 1 146 ? -11.182 -5.424 26.259 1.00 93.75 146 LYS A C 1
ATOM 1190 O O . LYS A 1 146 ? -11.709 -5.835 25.230 1.00 93.75 146 LYS A O 1
ATOM 1195 N N . MET A 1 147 ? -11.530 -5.842 27.473 1.00 94.12 147 MET A N 1
ATOM 1196 C CA . MET A 1 147 ? -12.583 -6.825 27.706 1.00 94.12 147 MET A CA 1
ATOM 1197 C C . MET A 1 147 ? -13.941 -6.302 27.231 1.00 94.12 147 MET A C 1
ATOM 1199 O O . MET A 1 147 ? -14.595 -6.937 26.407 1.00 94.12 147 MET A O 1
ATOM 1203 N N . LYS A 1 148 ? -14.342 -5.113 27.694 1.00 94.00 148 LYS A N 1
ATOM 1204 C CA . LYS A 1 148 ? -15.619 -4.495 27.305 1.00 94.00 148 LYS A CA 1
ATOM 1205 C C . LYS A 1 148 ? -15.676 -4.217 25.806 1.00 94.00 148 LYS A C 1
ATOM 1207 O O . LYS A 1 148 ? -16.718 -4.395 25.181 1.00 94.00 148 LYS A O 1
ATOM 1212 N N . PHE A 1 149 ? -14.548 -3.809 25.231 1.00 94.12 149 PHE A N 1
ATOM 1213 C CA . PHE A 1 149 ? -14.412 -3.560 23.804 1.00 94.12 149 PHE A CA 1
ATOM 1214 C C . PHE A 1 149 ? -14.653 -4.839 23.007 1.00 94.12 149 PHE A C 1
ATOM 1216 O O . PHE A 1 149 ? -15.478 -4.844 22.096 1.00 94.12 149 PHE A O 1
ATOM 1223 N N . PHE A 1 150 ? -13.979 -5.930 23.384 1.00 94.25 150 PHE A N 1
ATOM 1224 C CA . PHE A 1 150 ? -14.143 -7.221 22.732 1.00 94.25 150 PHE A CA 1
ATOM 1225 C C . PHE A 1 150 ? -15.602 -7.670 22.758 1.00 94.25 150 PHE A C 1
ATOM 1227 O O . PHE A 1 150 ? -16.161 -7.907 21.697 1.00 94.25 150 PHE A O 1
ATOM 1234 N N . TYR A 1 151 ? -16.245 -7.706 23.928 1.00 91.25 151 TYR A N 1
ATOM 1235 C CA . TYR A 1 151 ? -17.631 -8.172 24.036 1.00 91.25 151 TYR A CA 1
ATOM 1236 C C . TYR A 1 151 ? -18.637 -7.298 23.286 1.00 91.25 151 TYR A C 1
ATOM 1238 O O . TYR A 1 151 ? -19.644 -7.804 22.789 1.00 91.25 151 TYR A O 1
ATOM 1246 N N . ARG A 1 152 ? -18.384 -5.987 23.185 1.00 90.75 152 ARG A N 1
ATOM 1247 C CA . ARG A 1 152 ? -19.261 -5.094 22.426 1.00 90.75 152 ARG A CA 1
ATOM 1248 C C . ARG A 1 152 ? -19.143 -5.328 20.925 1.00 90.75 152 ARG A C 1
ATOM 1250 O O . ARG A 1 152 ? -20.170 -5.343 20.250 1.00 90.75 152 ARG A O 1
ATOM 1257 N N . PHE A 1 153 ? -17.923 -5.446 20.409 1.00 92.00 153 PHE A N 1
ATOM 1258 C CA . PHE A 1 153 ? -17.670 -5.464 18.968 1.00 92.00 153 PHE A CA 1
ATOM 1259 C C . PHE A 1 153 ? -17.561 -6.870 18.373 1.00 92.00 153 PHE A C 1
ATOM 1261 O O . PHE A 1 153 ? -17.743 -7.001 17.172 1.00 92.00 153 PHE A O 1
ATOM 1268 N N . SER A 1 154 ? -17.357 -7.923 19.169 1.00 91.06 154 SER A N 1
ATOM 1269 C CA . SER A 1 154 ? -17.318 -9.311 18.679 1.00 91.06 154 SER A CA 1
ATOM 1270 C C . SER A 1 154 ? -18.647 -9.792 18.088 1.00 91.06 154 SER A C 1
ATOM 1272 O O . SER A 1 154 ? -18.666 -10.770 17.349 1.00 91.06 154 SER A O 1
ATOM 1274 N N . LYS A 1 155 ? -19.754 -9.105 18.402 1.00 85.50 155 LYS A N 1
ATOM 1275 C CA . LYS A 1 155 ? -21.077 -9.369 17.819 1.00 85.50 155 LYS A CA 1
ATOM 1276 C C . LYS A 1 155 ? -21.196 -8.870 16.380 1.00 85.50 155 LYS A C 1
ATOM 1278 O O . LYS A 1 155 ? -21.809 -9.531 15.554 1.00 85.50 155 LYS A O 1
ATOM 1283 N N . ASP A 1 156 ? -20.610 -7.707 16.105 1.00 86.12 156 ASP A N 1
ATOM 1284 C CA . ASP A 1 156 ? -20.739 -7.013 14.819 1.00 86.12 156 ASP A CA 1
ATOM 1285 C C . ASP A 1 156 ? -19.523 -7.264 13.905 1.00 86.12 156 ASP A C 1
ATOM 1287 O O . ASP A 1 156 ? -19.584 -7.034 12.698 1.00 86.12 156 ASP A O 1
ATOM 1291 N N . TYR A 1 157 ? -18.406 -7.725 14.476 1.00 87.94 157 TYR A N 1
ATOM 1292 C CA . TYR A 1 157 ? -17.124 -7.900 13.802 1.00 87.94 157 TYR A CA 1
ATOM 1293 C C . TYR A 1 157 ? -16.478 -9.231 14.185 1.00 87.94 157 TYR A C 1
ATOM 1295 O O . TYR A 1 157 ? -16.427 -9.594 15.360 1.00 87.94 157 TYR A O 1
ATOM 1303 N N . ASP A 1 158 ? -15.880 -9.916 13.207 1.00 87.50 158 ASP A N 1
ATOM 1304 C CA . ASP A 1 158 ? -15.068 -11.105 13.472 1.00 87.50 158 ASP A CA 1
ATOM 1305 C C . ASP A 1 158 ? -13.730 -10.717 14.127 1.00 87.50 158 ASP A C 1
ATOM 1307 O O . ASP A 1 158 ? -12.727 -10.405 13.475 1.00 87.50 158 ASP A O 1
ATOM 1311 N N . LEU A 1 159 ? -13.729 -10.717 15.459 1.00 88.38 159 LEU A N 1
ATOM 1312 C CA . LEU A 1 159 ? -12.531 -10.516 16.273 1.00 88.38 159 LEU A CA 1
ATOM 1313 C C . LEU A 1 159 ? -11.829 -11.846 16.618 1.00 88.38 159 LEU A C 1
ATOM 1315 O O . LEU A 1 159 ? -10.683 -11.833 17.092 1.00 88.38 159 LEU A O 1
ATOM 1319 N N . GLY A 1 160 ? -12.457 -12.988 16.318 1.00 90.38 160 GLY A N 1
ATOM 1320 C CA . GLY A 1 160 ? -12.082 -14.316 16.804 1.00 90.38 160 GLY A CA 1
ATOM 1321 C C . GLY A 1 160 ? -12.386 -14.518 18.294 1.00 90.38 160 GLY A C 1
ATOM 1322 O O . GLY A 1 160 ? -13.207 -13.819 18.883 1.00 90.38 160 GLY A O 1
ATOM 1323 N N . THR A 1 161 ? -11.702 -15.475 18.926 1.00 93.12 161 THR A N 1
ATOM 1324 C CA . THR A 1 161 ? -11.796 -15.694 20.379 1.00 93.12 161 THR A CA 1
ATOM 1325 C C . THR A 1 161 ? -11.137 -14.557 21.163 1.00 93.12 161 THR A C 1
ATOM 1327 O O . THR A 1 161 ? -10.263 -13.854 20.644 1.00 93.12 161 THR A O 1
ATOM 1330 N N . TYR A 1 162 ? -11.505 -14.400 22.438 1.00 92.19 162 TYR A N 1
ATOM 1331 C CA . TYR A 1 162 ? -10.921 -13.365 23.297 1.00 92.19 162 TYR A CA 1
ATOM 1332 C C . TYR A 1 162 ? -9.395 -13.502 23.413 1.00 92.19 162 TYR A C 1
ATOM 1334 O O . TYR A 1 162 ? -8.669 -12.519 23.280 1.00 92.19 162 TYR A O 1
ATOM 1342 N N . GLU A 1 163 ? -8.886 -14.727 23.551 1.00 92.56 163 GLU A N 1
ATOM 1343 C CA . GLU A 1 163 ? -7.444 -15.005 23.581 1.00 92.56 163 GLU A CA 1
ATOM 1344 C C . GLU A 1 163 ? -6.748 -14.623 22.268 1.00 92.56 163 GLU A C 1
ATOM 1346 O O . GLU A 1 163 ? -5.690 -13.986 22.273 1.00 92.56 163 GLU A O 1
ATOM 1351 N N . SER A 1 164 ? -7.369 -14.947 21.126 1.00 91.38 164 SER A N 1
ATOM 1352 C CA . SER A 1 164 ? -6.863 -14.557 19.807 1.00 91.38 164 SER A CA 1
ATOM 1353 C C . SER A 1 164 ? -6.804 -13.037 19.670 1.00 91.38 164 SER A C 1
ATOM 1355 O O . SER A 1 164 ? -5.803 -12.490 19.201 1.00 91.38 164 SER A O 1
ATOM 1357 N N . PHE A 1 165 ? -7.849 -12.337 20.117 1.00 92.75 165 PHE A N 1
ATOM 1358 C CA . PHE A 1 165 ? -7.890 -10.880 20.163 1.00 92.75 165 PHE A CA 1
ATOM 1359 C C . PHE A 1 165 ? -6.759 -10.311 21.032 1.00 92.75 165 PHE A C 1
ATOM 1361 O O . PHE A 1 165 ? -5.993 -9.471 20.554 1.00 92.75 165 PHE A O 1
ATOM 1368 N N . LEU A 1 166 ? -6.584 -10.805 22.262 1.00 92.25 166 LEU A N 1
ATOM 1369 C CA . LEU A 1 166 ? -5.527 -10.346 23.169 1.00 92.25 166 LEU A CA 1
ATOM 1370 C C . LEU A 1 166 ? -4.127 -10.534 22.577 1.00 92.25 166 LEU A C 1
ATOM 1372 O O . LEU A 1 166 ? -3.322 -9.602 22.615 1.00 92.25 166 LEU A O 1
ATOM 1376 N N . SER A 1 167 ? -3.860 -11.694 21.974 1.00 88.62 167 SER A N 1
ATOM 1377 C CA . SER A 1 167 ? -2.592 -11.980 21.295 1.00 88.62 167 SER A CA 1
ATOM 1378 C C . SER A 1 167 ? -2.337 -11.018 20.124 1.00 88.62 167 SER A C 1
ATOM 1380 O O . SER A 1 167 ? -1.260 -10.436 19.991 1.00 88.62 167 SER A O 1
ATOM 1382 N N . LYS A 1 168 ? -3.356 -10.751 19.296 1.00 87.44 168 LYS A N 1
ATOM 1383 C CA . LYS A 1 168 ? -3.251 -9.802 18.170 1.00 87.44 168 LYS A CA 1
ATOM 1384 C C . LYS A 1 168 ? -2.966 -8.371 18.638 1.00 87.44 168 LYS A C 1
ATOM 1386 O O . LYS A 1 168 ? -2.192 -7.661 17.982 1.00 87.44 168 LYS A O 1
ATOM 1391 N N . ILE A 1 169 ? -3.593 -7.942 19.735 1.00 88.94 169 ILE A N 1
ATOM 1392 C CA . ILE A 1 169 ? -3.387 -6.613 20.321 1.00 88.94 169 ILE A CA 1
ATOM 1393 C C . ILE A 1 169 ? -1.997 -6.505 20.947 1.00 88.94 169 ILE A C 1
ATOM 1395 O O . ILE A 1 169 ? -1.306 -5.533 20.653 1.00 88.94 169 ILE A O 1
ATOM 1399 N N . SER A 1 170 ? -1.544 -7.491 21.727 1.00 85.88 170 SER A N 1
ATOM 1400 C CA . SER A 1 170 ? -0.224 -7.447 22.377 1.00 85.88 170 SER A CA 1
ATOM 1401 C C . SER A 1 170 ? 0.916 -7.389 21.357 1.00 85.88 170 SER A C 1
ATOM 1403 O O . SER A 1 170 ? 1.796 -6.534 21.466 1.00 85.88 170 SER A O 1
ATOM 1405 N N . ILE A 1 171 ? 0.843 -8.201 20.293 1.00 81.25 171 ILE A N 1
ATOM 1406 C CA . ILE A 1 171 ? 1.793 -8.154 19.174 1.00 81.25 171 ILE A CA 1
ATOM 1407 C C . ILE A 1 171 ? 1.825 -6.748 18.569 1.00 81.25 171 ILE A C 1
ATOM 1409 O O . ILE A 1 171 ? 2.901 -6.220 18.313 1.00 81.25 171 ILE A O 1
ATOM 1413 N N . SER A 1 172 ? 0.657 -6.125 18.377 1.00 81.62 172 SER A N 1
ATOM 1414 C CA . SER A 1 172 ? 0.538 -4.794 17.768 1.00 81.62 172 SER A CA 1
ATOM 1415 C C . SER A 1 172 ? 1.002 -3.659 18.684 1.00 81.62 172 SER A C 1
ATOM 1417 O O . SER A 1 172 ? 1.530 -2.669 18.187 1.00 81.62 172 SER A O 1
ATOM 1419 N N . GLN A 1 173 ? 0.836 -3.790 20.004 1.00 79.56 173 GLN A N 1
ATOM 1420 C CA . GLN A 1 173 ? 1.334 -2.825 20.993 1.00 79.56 173 GLN A CA 1
ATOM 1421 C C . GLN A 1 173 ? 2.863 -2.836 21.079 1.00 79.56 173 GLN A C 1
ATOM 1423 O O . GLN A 1 173 ? 3.467 -1.790 21.301 1.00 79.56 173 GLN A O 1
ATOM 1428 N N . ASN A 1 174 ? 3.478 -3.996 20.837 1.00 72.62 174 ASN A N 1
ATOM 1429 C CA . ASN A 1 174 ? 4.931 -4.148 20.783 1.00 72.62 174 ASN A CA 1
ATOM 1430 C C . ASN A 1 174 ? 5.536 -3.670 19.450 1.00 72.62 174 ASN A C 1
ATOM 1432 O O . ASN A 1 174 ? 6.758 -3.574 19.325 1.00 72.62 174 ASN A O 1
ATOM 1436 N N . VAL A 1 175 ? 4.713 -3.340 18.445 1.00 73.56 175 VAL A N 1
ATOM 1437 C CA . VAL A 1 175 ? 5.196 -2.714 17.207 1.00 73.56 175 VAL A CA 1
ATOM 1438 C C . VAL A 1 175 ? 5.582 -1.269 17.506 1.00 73.56 175 VAL A C 1
ATOM 1440 O O . VAL A 1 175 ? 4.734 -0.385 17.617 1.00 73.56 175 VAL A O 1
ATOM 1443 N N . THR A 1 176 ? 6.885 -1.028 17.616 1.00 66.00 176 THR A N 1
ATOM 1444 C CA . THR A 1 176 ? 7.455 0.299 17.856 1.00 66.00 176 THR A CA 1
ATOM 1445 C C . THR A 1 176 ? 7.126 1.288 16.732 1.00 66.00 176 THR A C 1
ATOM 1447 O O . THR A 1 176 ? 6.878 0.917 15.580 1.00 66.00 176 THR A O 1
ATOM 1450 N N . ILE A 1 177 ? 7.170 2.586 17.054 1.00 68.12 177 ILE A N 1
ATOM 1451 C CA . ILE A 1 177 ? 7.073 3.679 16.069 1.00 68.12 177 ILE A CA 1
ATOM 1452 C C . ILE A 1 177 ? 8.132 3.506 14.966 1.00 68.12 177 ILE A C 1
ATOM 1454 O O . ILE A 1 177 ? 7.860 3.782 13.796 1.00 68.12 177 ILE A O 1
ATOM 1458 N N . ASP A 1 178 ? 9.307 2.975 15.310 1.00 67.69 178 ASP A N 1
ATOM 1459 C CA . ASP A 1 178 ? 10.377 2.686 14.354 1.00 67.69 178 ASP A CA 1
ATOM 1460 C C . ASP A 1 178 ? 9.989 1.605 13.347 1.00 67.69 178 ASP A C 1
ATOM 1462 O O . ASP A 1 178 ? 10.255 1.765 12.157 1.00 67.69 178 ASP A O 1
ATOM 1466 N N . ASN A 1 179 ? 9.266 0.562 13.767 1.00 74.69 179 ASN A N 1
ATOM 1467 C CA . ASN A 1 179 ? 8.727 -0.435 12.841 1.00 74.69 179 ASN A CA 1
ATOM 1468 C C . ASN A 1 179 ? 7.698 0.182 11.885 1.00 74.69 179 ASN A C 1
ATOM 1470 O O . ASN A 1 179 ? 7.704 -0.125 10.694 1.00 74.69 179 ASN A O 1
ATOM 1474 N N . GLN A 1 180 ? 6.852 1.099 12.363 1.00 72.81 180 GLN A N 1
ATOM 1475 C CA . GLN A 1 180 ? 5.907 1.815 11.498 1.00 72.81 180 GLN A CA 1
ATOM 1476 C C . GLN A 1 180 ? 6.627 2.716 10.487 1.00 72.81 180 GLN A C 1
ATOM 1478 O O . GLN A 1 180 ? 6.283 2.722 9.301 1.00 72.81 180 GLN A O 1
ATOM 1483 N N . ARG A 1 181 ? 7.656 3.449 10.932 1.00 78.44 181 ARG A N 1
ATOM 1484 C CA . ARG A 1 181 ? 8.507 4.269 10.059 1.00 78.44 181 ARG A CA 1
ATOM 1485 C C . ARG A 1 181 ? 9.229 3.396 9.031 1.00 78.44 181 ARG A C 1
ATOM 1487 O O . ARG A 1 181 ? 9.255 3.751 7.856 1.00 78.44 181 ARG A O 1
ATOM 1494 N N . ASN A 1 182 ? 9.738 2.239 9.447 1.00 82.06 182 ASN A N 1
ATOM 1495 C CA . ASN A 1 182 ? 10.395 1.279 8.569 1.00 82.06 182 ASN A CA 1
ATOM 1496 C C . ASN A 1 182 ? 9.428 0.740 7.503 1.00 82.06 182 ASN A C 1
ATOM 1498 O O . ASN A 1 182 ? 9.731 0.820 6.319 1.00 82.06 182 ASN A O 1
ATOM 1502 N N . ILE A 1 183 ? 8.218 0.308 7.878 1.00 82.62 183 ILE A N 1
ATOM 1503 C CA . ILE A 1 183 ? 7.194 -0.137 6.914 1.00 82.62 183 ILE A CA 1
ATOM 1504 C C . ILE A 1 183 ? 6.856 0.977 5.914 1.00 82.62 183 ILE A C 1
ATOM 1506 O O . ILE A 1 183 ? 6.770 0.720 4.713 1.00 82.62 183 ILE A O 1
ATOM 1510 N N . LYS A 1 184 ? 6.706 2.225 6.376 1.00 82.94 184 LYS A N 1
ATOM 1511 C CA . LYS A 1 184 ? 6.456 3.372 5.490 1.00 82.94 184 LYS A CA 1
ATOM 1512 C C . LYS A 1 184 ? 7.610 3.594 4.507 1.00 82.94 184 LYS A C 1
ATOM 1514 O O . LYS A 1 184 ? 7.362 3.838 3.327 1.00 82.94 184 LYS A O 1
ATOM 1519 N N . ASN A 1 185 ? 8.853 3.472 4.970 1.00 87.44 185 ASN A N 1
ATOM 1520 C CA . ASN A 1 185 ? 10.038 3.568 4.119 1.00 87.44 185 ASN A CA 1
ATOM 1521 C C . ASN A 1 185 ? 10.089 2.428 3.092 1.00 87.44 185 ASN A C 1
ATOM 1523 O O . ASN A 1 185 ? 10.298 2.699 1.914 1.00 87.44 185 ASN A O 1
ATOM 1527 N N . LEU A 1 186 ? 9.805 1.187 3.502 1.00 87.75 186 LEU A N 1
ATOM 1528 C CA . LEU A 1 186 ? 9.737 0.024 2.608 1.00 87.75 186 LEU A CA 1
ATOM 1529 C C . LEU A 1 186 ? 8.640 0.182 1.544 1.00 87.75 186 LEU A C 1
ATOM 1531 O O . LEU A 1 186 ? 8.846 -0.169 0.383 1.00 87.75 186 LEU A O 1
ATOM 1535 N N . LEU A 1 187 ? 7.481 0.744 1.905 1.00 86.88 187 LEU A N 1
ATOM 1536 C CA . LEU A 1 187 ? 6.408 1.053 0.953 1.00 86.88 187 LEU A CA 1
ATOM 1537 C C . LEU A 1 187 ? 6.830 2.129 -0.053 1.00 86.88 187 LEU A C 1
ATOM 1539 O O . LEU A 1 187 ? 6.592 1.966 -1.250 1.00 86.88 187 LEU A O 1
ATOM 1543 N N . LYS A 1 188 ? 7.491 3.194 0.412 1.00 90.00 188 LYS A N 1
ATOM 1544 C CA . LYS A 1 188 ? 8.036 4.243 -0.461 1.00 90.00 188 LYS A CA 1
ATOM 1545 C C . LYS A 1 188 ? 9.103 3.681 -1.404 1.00 90.00 188 LYS A C 1
ATOM 1547 O O . LYS A 1 188 ? 9.099 3.982 -2.593 1.00 90.00 188 LYS A O 1
ATOM 1552 N N . GLU A 1 189 ? 9.984 2.820 -0.904 1.00 91.19 189 GLU A N 1
ATOM 1553 C CA . GLU A 1 189 ? 10.990 2.141 -1.721 1.00 91.19 189 GLU A CA 1
ATOM 1554 C C . GLU A 1 189 ? 10.341 1.233 -2.775 1.00 91.19 189 GLU A C 1
ATOM 1556 O O . GLU A 1 189 ? 10.706 1.297 -3.948 1.00 91.19 189 GLU A O 1
ATOM 1561 N N . LYS A 1 190 ? 9.313 0.458 -2.400 1.00 89.12 190 LYS A N 1
ATOM 1562 C CA . LYS A 1 190 ? 8.529 -0.358 -3.340 1.00 89.12 190 LYS A CA 1
ATOM 1563 C C . LYS A 1 190 ? 7.906 0.498 -4.450 1.00 89.12 190 LYS A C 1
ATOM 1565 O O . LYS A 1 190 ? 7.927 0.087 -5.610 1.00 89.12 190 LYS A O 1
ATOM 1570 N N . GLN A 1 191 ? 7.362 1.669 -4.111 1.00 88.62 191 GLN A N 1
ATOM 1571 C CA . GLN A 1 191 ? 6.811 2.614 -5.089 1.00 88.62 191 GLN A CA 1
ATOM 1572 C C . GLN A 1 191 ? 7.893 3.136 -6.040 1.00 88.62 191 GLN A C 1
ATOM 1574 O O . GLN A 1 191 ? 7.702 3.099 -7.254 1.00 88.62 191 GLN A O 1
ATOM 1579 N N . ASN A 1 192 ? 9.051 3.539 -5.512 1.00 91.12 192 ASN A N 1
ATOM 1580 C CA . ASN A 1 192 ? 10.177 4.009 -6.322 1.00 91.12 192 ASN A CA 1
ATOM 1581 C C . ASN A 1 192 ? 10.681 2.929 -7.292 1.00 91.12 192 ASN A C 1
ATOM 1583 O O . ASN A 1 192 ? 10.924 3.214 -8.463 1.00 91.12 192 ASN A O 1
ATOM 1587 N N . ILE A 1 193 ? 10.795 1.679 -6.835 1.00 90.25 193 ILE A N 1
ATOM 1588 C CA . ILE A 1 193 ? 11.195 0.550 -7.687 1.00 90.25 193 ILE A CA 1
ATOM 1589 C C . ILE A 1 193 ? 10.140 0.279 -8.758 1.00 90.25 193 ILE A C 1
ATOM 1591 O O . ILE A 1 193 ? 10.494 0.072 -9.914 1.00 90.25 193 ILE A O 1
ATOM 1595 N N . SER A 1 194 ? 8.850 0.336 -8.413 1.00 88.19 194 SER A N 1
ATOM 1596 C CA . SER A 1 194 ? 7.769 0.190 -9.393 1.00 88.19 194 SER A CA 1
ATOM 1597 C C . SER A 1 194 ? 7.849 1.260 -10.483 1.00 88.19 194 SER A C 1
ATOM 1599 O O . SER A 1 194 ? 7.715 0.943 -11.662 1.00 88.19 194 SER A O 1
ATOM 1601 N N . ALA A 1 195 ? 8.110 2.514 -10.106 1.00 87.75 195 ALA A N 1
ATOM 1602 C CA . ALA A 1 195 ? 8.308 3.599 -11.061 1.00 87.75 195 ALA A CA 1
ATOM 1603 C C . ALA A 1 195 ? 9.547 3.362 -11.941 1.00 87.75 195 ALA A C 1
ATOM 1605 O O . ALA A 1 195 ? 9.487 3.575 -13.151 1.00 87.75 195 ALA A O 1
ATOM 1606 N N . SER A 1 196 ? 10.645 2.860 -11.365 1.00 86.62 196 SER A N 1
ATOM 1607 C CA . SER A 1 196 ? 11.841 2.486 -12.128 1.00 86.62 196 SER A CA 1
ATOM 1608 C C . SER A 1 196 ? 11.562 1.364 -13.127 1.00 86.62 196 SER A C 1
ATOM 1610 O O . SER A 1 196 ? 12.006 1.466 -14.262 1.00 86.62 196 SER A O 1
ATOM 1612 N N . ILE A 1 197 ? 10.810 0.325 -12.745 1.00 88.94 197 ILE A N 1
ATOM 1613 C CA . ILE A 1 197 ? 10.427 -0.772 -13.649 1.00 88.94 197 ILE A CA 1
ATOM 1614 C C . ILE A 1 197 ? 9.604 -0.233 -14.818 1.00 88.94 197 ILE A C 1
ATOM 1616 O O . ILE A 1 197 ? 9.893 -0.568 -15.962 1.00 88.94 197 ILE A O 1
ATOM 1620 N N . ILE A 1 198 ? 8.612 0.622 -14.547 1.00 89.00 198 ILE A N 1
ATOM 1621 C CA . ILE A 1 198 ? 7.785 1.241 -15.594 1.00 89.00 198 ILE A CA 1
ATOM 1622 C C . ILE A 1 198 ? 8.660 2.067 -16.541 1.00 89.00 198 ILE A C 1
ATOM 1624 O O . ILE A 1 198 ? 8.559 1.920 -17.756 1.00 89.00 198 ILE A O 1
ATOM 1628 N N . LYS A 1 199 ? 9.564 2.889 -15.997 1.00 87.94 199 LYS A N 1
ATOM 1629 C CA . LYS A 1 199 ? 10.486 3.697 -16.800 1.00 87.94 199 LYS A CA 1
ATOM 1630 C C . LYS A 1 199 ? 11.395 2.828 -17.674 1.00 87.94 199 LYS A C 1
ATOM 1632 O O . LYS A 1 199 ? 11.515 3.100 -18.865 1.00 87.94 199 LYS A O 1
ATOM 1637 N N . SER A 1 200 ? 12.006 1.784 -17.111 1.00 86.44 200 SER A N 1
ATOM 1638 C CA . SER A 1 200 ? 12.871 0.864 -17.858 1.00 86.44 200 SER A CA 1
ATOM 1639 C C . SER A 1 200 ? 12.087 0.085 -18.916 1.00 86.44 200 SER A C 1
ATOM 1641 O O . SER A 1 200 ? 12.583 -0.074 -20.022 1.00 86.44 200 SER A O 1
ATOM 1643 N N . LYS A 1 201 ? 10.846 -0.331 -18.627 1.00 87.62 201 LYS A N 1
ATOM 1644 C CA . LYS A 1 201 ? 9.973 -1.015 -19.594 1.00 87.62 201 LYS A CA 1
ATOM 1645 C C . LYS A 1 201 ? 9.626 -0.115 -20.778 1.00 87.62 201 LYS A C 1
ATOM 1647 O O . LYS A 1 201 ? 9.687 -0.569 -21.909 1.00 87.62 201 LYS A O 1
ATOM 1652 N N . ASN A 1 202 ? 9.343 1.160 -20.523 1.00 87.19 202 ASN A N 1
ATOM 1653 C CA . ASN A 1 202 ? 9.099 2.147 -21.578 1.00 87.19 202 ASN A CA 1
ATOM 1654 C C . ASN A 1 202 ? 10.367 2.523 -22.370 1.00 87.19 202 ASN A C 1
ATOM 1656 O O . ASN A 1 202 ? 10.261 3.224 -23.368 1.00 87.19 202 ASN A O 1
ATOM 1660 N N . SER A 1 203 ? 11.556 2.119 -21.910 1.00 85.44 203 SER A N 1
ATOM 1661 C CA . SER A 1 203 ? 12.834 2.363 -22.600 1.00 85.44 203 SER A CA 1
ATOM 1662 C C . SER A 1 203 ? 13.278 1.180 -23.469 1.00 85.44 203 SER A C 1
ATOM 1664 O O . SER A 1 203 ? 14.287 1.285 -24.161 1.00 85.44 203 SER A O 1
ATOM 1666 N N . ILE A 1 204 ? 12.567 0.050 -23.410 1.00 89.38 204 ILE A N 1
ATOM 1667 C CA . ILE A 1 204 ? 12.826 -1.115 -24.260 1.00 89.38 204 ILE A CA 1
ATOM 1668 C C . ILE A 1 204 ? 12.079 -0.912 -25.570 1.00 89.38 204 ILE A C 1
ATOM 1670 O O . ILE A 1 204 ? 10.865 -0.715 -25.562 1.00 89.38 204 ILE A O 1
ATOM 1674 N N . PHE A 1 205 ? 12.804 -1.000 -26.681 1.00 88.19 205 PHE A N 1
ATOM 1675 C CA . PHE A 1 205 ? 12.195 -1.002 -28.005 1.00 88.19 205 PHE A CA 1
ATOM 1676 C C . PHE A 1 205 ? 11.591 -2.373 -28.291 1.00 88.19 205 PHE A C 1
ATOM 1678 O O . PHE A 1 205 ? 12.264 -3.393 -28.126 1.00 88.19 205 PHE A O 1
ATOM 1685 N N . SER A 1 206 ? 10.343 -2.394 -28.741 1.00 90.12 206 SER A N 1
ATOM 1686 C CA . SER A 1 206 ? 9.697 -3.600 -29.263 1.00 90.12 206 SER A CA 1
ATOM 1687 C C . SER A 1 206 ? 10.305 -4.025 -30.603 1.00 90.12 206 SER A C 1
ATOM 1689 O O . SER A 1 206 ? 10.809 -3.189 -31.350 1.00 90.12 206 SER A O 1
ATOM 1691 N N . ASP A 1 207 ? 10.211 -5.309 -30.955 1.00 86.31 207 ASP A N 1
ATOM 1692 C CA . ASP A 1 207 ? 10.738 -5.823 -32.230 1.00 86.31 207 ASP A CA 1
ATOM 1693 C C . ASP A 1 207 ? 10.183 -5.065 -33.451 1.00 86.31 207 ASP A C 1
ATOM 1695 O O . ASP A 1 207 ? 10.901 -4.813 -34.422 1.00 86.31 207 ASP A O 1
ATOM 1699 N N . GLU A 1 208 ? 8.919 -4.638 -33.380 1.00 91.44 208 GLU A N 1
ATOM 1700 C CA . GLU A 1 208 ? 8.272 -3.821 -34.408 1.00 91.44 208 GLU A CA 1
ATOM 1701 C C . GLU A 1 208 ? 8.908 -2.425 -34.520 1.00 91.44 208 GLU A C 1
ATOM 1703 O O . GLU A 1 208 ? 9.207 -1.962 -35.624 1.00 91.44 208 GLU A O 1
ATOM 1708 N N . GLU A 1 209 ? 9.185 -1.764 -33.393 1.00 89.25 209 GLU A N 1
ATOM 1709 C CA . GLU A 1 209 ? 9.875 -0.470 -33.372 1.00 89.25 209 GLU A CA 1
ATOM 1710 C C . GLU A 1 209 ? 11.312 -0.587 -33.881 1.00 89.25 209 GLU A C 1
ATOM 1712 O O . GLU A 1 209 ? 11.745 0.254 -34.669 1.00 89.25 209 GLU A O 1
ATOM 1717 N N . ILE A 1 210 ? 12.037 -1.641 -33.489 1.00 89.19 210 ILE A N 1
ATOM 1718 C CA . ILE A 1 210 ? 13.395 -1.911 -33.980 1.00 89.19 210 ILE A CA 1
ATOM 1719 C C . ILE A 1 210 ? 13.367 -2.070 -35.499 1.00 89.19 210 ILE A C 1
ATOM 1721 O O . ILE A 1 210 ? 14.122 -1.396 -36.202 1.00 89.19 210 ILE A O 1
ATOM 1725 N N . SER A 1 211 ? 12.470 -2.912 -36.016 1.00 87.69 211 SER A N 1
ATOM 1726 C CA . SER A 1 211 ? 12.292 -3.122 -37.454 1.00 87.69 211 SER A CA 1
ATOM 1727 C C . SER A 1 211 ? 11.990 -1.809 -38.181 1.00 87.69 211 SER A C 1
ATOM 1729 O O . SER A 1 211 ? 12.642 -1.473 -39.174 1.00 87.69 211 SER A O 1
ATOM 1731 N N . ARG A 1 212 ? 11.075 -0.995 -37.640 1.00 92.56 212 ARG A N 1
ATOM 1732 C CA . ARG A 1 212 ? 10.718 0.312 -38.203 1.00 92.56 212 ARG A CA 1
ATOM 1733 C C . ARG A 1 212 ? 11.895 1.289 -38.214 1.00 92.56 212 ARG A C 1
ATOM 1735 O O . ARG A 1 212 ? 12.093 1.981 -39.217 1.00 92.56 212 ARG A O 1
ATOM 1742 N N . ILE A 1 213 ? 12.679 1.352 -37.136 1.00 90.81 213 ILE A N 1
ATOM 1743 C CA . ILE A 1 213 ? 13.880 2.196 -37.044 1.00 90.81 213 ILE A CA 1
ATOM 1744 C C . ILE A 1 213 ? 14.913 1.750 -38.080 1.00 90.81 213 ILE A C 1
ATOM 1746 O O . ILE A 1 213 ? 15.401 2.584 -38.842 1.00 90.81 213 ILE A O 1
ATOM 1750 N N . LEU A 1 214 ? 15.210 0.449 -38.162 1.00 90.88 214 LEU A N 1
ATOM 1751 C CA . LEU A 1 214 ? 16.183 -0.091 -39.116 1.00 90.88 214 LEU A CA 1
ATOM 1752 C C . LEU A 1 214 ? 15.754 0.135 -40.566 1.00 90.88 214 LEU A C 1
ATOM 1754 O O . LEU A 1 214 ? 16.579 0.517 -41.398 1.00 90.88 214 LEU A O 1
ATOM 1758 N N . PHE A 1 215 ? 14.470 -0.048 -40.869 1.00 92.25 215 PHE A N 1
ATOM 1759 C CA . PHE A 1 215 ? 13.918 0.207 -42.196 1.00 92.25 215 PHE A CA 1
ATOM 1760 C C . PHE A 1 215 ? 14.029 1.688 -42.575 1.00 92.25 215 PHE A C 1
ATOM 1762 O O . PHE A 1 215 ? 14.543 2.025 -43.643 1.00 92.25 215 PHE A O 1
ATOM 1769 N N . THR A 1 216 ? 13.626 2.584 -41.670 1.00 90.94 216 THR A N 1
ATOM 1770 C CA . THR A 1 216 ? 13.708 4.037 -41.887 1.00 90.94 216 THR A CA 1
ATOM 1771 C C . THR A 1 216 ? 15.157 4.481 -42.084 1.00 90.94 216 THR A C 1
ATOM 1773 O O . THR A 1 216 ? 15.461 5.217 -43.021 1.00 90.94 216 THR A O 1
ATOM 1776 N N . LEU A 1 217 ? 16.075 3.988 -41.249 1.00 91.56 217 LEU A N 1
ATOM 1777 C CA . LEU A 1 217 ? 17.502 4.287 -41.338 1.00 91.56 217 LEU A CA 1
ATOM 1778 C C . LEU A 1 217 ? 18.107 3.765 -42.650 1.00 91.56 217 LEU A C 1
ATOM 1780 O O . LEU A 1 217 ? 18.884 4.472 -43.287 1.00 91.56 217 LEU A O 1
ATOM 1784 N N . SER A 1 218 ? 17.684 2.585 -43.108 1.00 88.25 218 SER A N 1
ATOM 1785 C CA . SER A 1 218 ? 18.091 2.031 -44.405 1.00 88.25 218 SER A CA 1
ATOM 1786 C C . SER A 1 218 ? 17.639 2.916 -45.572 1.00 88.25 218 SER A C 1
ATOM 1788 O O . SER A 1 218 ? 18.435 3.200 -46.467 1.00 88.25 218 SER A O 1
ATOM 1790 N N . ILE A 1 219 ? 16.399 3.421 -45.547 1.00 93.06 219 ILE A N 1
ATOM 1791 C CA . ILE A 1 219 ? 15.894 4.365 -46.560 1.00 93.06 219 ILE A CA 1
ATOM 1792 C C . ILE A 1 219 ? 16.704 5.665 -46.551 1.00 93.06 219 ILE A C 1
ATOM 1794 O O . ILE A 1 219 ? 17.142 6.119 -47.607 1.00 93.06 219 ILE A O 1
ATOM 1798 N N . VAL A 1 220 ? 16.936 6.257 -45.376 1.00 92.00 220 VAL A N 1
ATOM 1799 C CA . VAL A 1 220 ? 17.705 7.508 -45.244 1.00 92.00 220 VAL A CA 1
ATOM 1800 C C . VAL A 1 220 ? 19.121 7.337 -45.796 1.00 92.00 220 VAL A C 1
ATOM 1802 O O . VAL A 1 220 ? 19.601 8.182 -46.549 1.00 92.00 220 VAL A O 1
ATOM 1805 N N . ILE A 1 221 ? 19.772 6.216 -45.490 1.00 90.50 221 ILE A N 1
ATOM 1806 C CA . ILE A 1 221 ? 21.099 5.890 -46.016 1.00 90.50 221 ILE A CA 1
ATOM 1807 C C . ILE A 1 221 ? 21.075 5.769 -47.546 1.00 90.50 221 ILE A C 1
ATOM 1809 O O . ILE A 1 221 ? 21.946 6.334 -48.207 1.00 90.50 221 ILE A O 1
ATOM 1813 N N . LEU A 1 222 ? 20.075 5.101 -48.131 1.00 86.88 222 LEU A N 1
ATOM 1814 C CA . LEU A 1 222 ? 19.930 5.004 -49.589 1.00 86.88 222 LEU A CA 1
ATOM 1815 C C . LEU A 1 222 ? 19.749 6.383 -50.243 1.00 86.88 222 LEU A C 1
ATOM 1817 O O . LEU A 1 222 ? 20.390 6.665 -51.260 1.00 86.88 222 LEU A O 1
ATOM 1821 N N . ILE A 1 223 ? 18.938 7.254 -49.632 1.00 91.81 223 ILE A N 1
ATOM 1822 C CA . ILE A 1 223 ? 18.728 8.635 -50.087 1.00 91.81 223 ILE A CA 1
ATOM 1823 C C . ILE A 1 223 ? 20.034 9.433 -50.049 1.00 91.81 223 ILE A C 1
ATOM 1825 O O . ILE A 1 223 ? 20.267 10.215 -50.960 1.00 91.81 223 ILE A O 1
ATOM 1829 N N . ILE A 1 224 ? 20.898 9.234 -49.046 1.00 88.56 224 ILE A N 1
ATOM 1830 C CA . ILE A 1 224 ? 22.189 9.938 -48.919 1.00 88.56 224 ILE A CA 1
ATOM 1831 C C . ILE A 1 224 ? 23.246 9.378 -49.883 1.00 88.56 224 ILE A C 1
ATOM 1833 O O . ILE A 1 224 ? 24.022 10.135 -50.469 1.00 88.56 224 ILE A O 1
ATOM 1837 N N . ILE A 1 225 ? 23.285 8.060 -50.093 1.00 88.50 225 ILE A N 1
ATOM 1838 C CA . ILE A 1 225 ? 24.254 7.420 -50.998 1.00 88.50 225 ILE A CA 1
ATOM 1839 C C . ILE A 1 225 ? 24.015 7.842 -52.454 1.00 88.50 225 ILE A C 1
ATOM 1841 O O . ILE A 1 225 ? 24.971 8.014 -53.216 1.00 88.50 225 ILE A O 1
ATOM 1845 N N . TYR A 1 226 ? 22.757 8.043 -52.850 1.00 88.06 226 TYR A N 1
ATOM 1846 C CA . TYR A 1 226 ? 22.396 8.408 -54.219 1.00 88.06 226 TYR A CA 1
ATOM 1847 C C . TYR A 1 226 ? 23.042 9.720 -54.735 1.00 88.06 226 TYR A C 1
ATOM 1849 O O . TYR A 1 226 ? 23.722 9.672 -55.765 1.00 88.06 226 TYR A O 1
ATOM 1857 N N . PRO A 1 227 ? 22.930 10.883 -54.061 1.00 88.62 227 PRO A N 1
ATOM 1858 C CA . PRO A 1 227 ? 23.587 12.117 -54.484 1.00 88.62 227 PRO A CA 1
ATOM 1859 C C . PRO A 1 227 ? 25.112 12.024 -54.385 1.00 88.62 227 PRO A C 1
ATOM 1861 O O . PRO A 1 227 ? 25.797 12.527 -55.274 1.00 88.62 227 PRO A O 1
ATOM 1864 N N . ILE A 1 228 ? 25.661 11.320 -53.383 1.00 85.06 228 ILE A N 1
ATOM 1865 C CA . ILE A 1 228 ? 27.110 11.060 -53.297 1.00 85.06 228 ILE A CA 1
ATOM 1866 C C . ILE A 1 228 ? 27.590 10.343 -54.565 1.00 85.06 228 ILE A C 1
ATOM 1868 O O . ILE A 1 228 ? 28.623 10.704 -55.133 1.00 85.06 228 ILE A O 1
ATOM 1872 N N . ARG A 1 229 ? 26.812 9.377 -55.067 1.00 83.19 229 ARG A N 1
ATOM 1873 C CA . ARG A 1 229 ? 27.108 8.673 -56.319 1.00 83.19 229 ARG A CA 1
ATOM 1874 C C . ARG A 1 229 ? 27.112 9.610 -57.528 1.00 83.19 229 ARG A C 1
ATOM 1876 O O . ARG A 1 229 ? 28.000 9.500 -58.375 1.00 83.19 229 ARG A O 1
ATOM 1883 N N . ILE A 1 230 ? 26.141 10.520 -57.623 1.00 86.88 230 ILE A N 1
ATOM 1884 C CA . ILE A 1 230 ? 26.059 11.505 -58.716 1.00 86.88 230 ILE A CA 1
ATOM 1885 C C . ILE A 1 230 ? 27.261 12.452 -58.679 1.00 86.88 230 ILE A C 1
ATOM 1887 O O . ILE A 1 230 ? 27.927 12.624 -59.700 1.00 86.88 230 ILE A O 1
ATOM 1891 N N . LEU A 1 231 ? 27.589 12.998 -57.504 1.00 86.12 231 LEU A N 1
ATOM 1892 C CA . LEU A 1 231 ? 28.747 13.876 -57.315 1.00 86.12 231 LEU A CA 1
ATOM 1893 C C . LEU A 1 231 ? 30.047 13.182 -57.731 1.00 86.12 231 LEU A C 1
ATOM 1895 O O . LEU A 1 231 ? 30.869 13.771 -58.429 1.00 86.12 231 LEU A O 1
ATOM 1899 N N . PHE A 1 232 ? 30.212 11.905 -57.383 1.00 81.88 232 PHE A N 1
ATOM 1900 C CA . PHE A 1 232 ? 31.393 11.133 -57.766 1.00 81.88 232 PHE A CA 1
ATOM 1901 C C . PHE A 1 232 ? 31.501 10.912 -59.284 1.00 81.88 232 PHE A C 1
ATOM 1903 O O . PHE A 1 232 ? 32.596 10.925 -59.845 1.00 81.88 232 PHE A O 1
ATOM 1910 N N . LYS A 1 233 ? 30.372 10.714 -59.979 1.00 83.81 233 LYS A N 1
ATOM 1911 C CA . LYS A 1 233 ? 30.361 10.630 -61.448 1.00 83.81 233 LYS A CA 1
ATOM 1912 C C . LYS A 1 233 ? 30.721 11.972 -62.086 1.00 83.81 233 LYS A C 1
ATOM 1914 O O . LYS A 1 233 ? 31.512 11.986 -63.028 1.00 83.81 233 LYS A O 1
ATOM 1919 N N . ALA A 1 234 ? 30.186 13.072 -61.559 1.00 86.00 234 ALA A N 1
ATOM 1920 C CA . ALA A 1 234 ? 30.466 14.417 -62.052 1.00 86.00 234 ALA A CA 1
ATOM 1921 C C . ALA A 1 234 ? 31.950 14.792 -61.894 1.00 86.00 234 ALA A C 1
ATOM 1923 O O . ALA A 1 234 ? 32.554 15.292 -62.841 1.00 86.00 234 ALA A O 1
ATOM 1924 N N . THR A 1 235 ? 32.574 14.480 -60.751 1.00 82.62 235 THR A N 1
ATOM 1925 C CA . THR A 1 235 ? 34.009 14.744 -60.543 1.00 82.62 235 THR A CA 1
ATOM 1926 C C . THR A 1 235 ? 34.891 13.916 -61.474 1.00 82.62 235 THR A C 1
ATOM 1928 O O . THR A 1 235 ? 35.826 14.453 -62.063 1.00 82.62 235 THR A O 1
ATOM 1931 N N . ILE A 1 236 ? 34.580 12.631 -61.683 1.00 83.69 236 ILE A N 1
ATOM 1932 C CA . ILE A 1 236 ? 35.308 11.795 -62.652 1.00 83.69 236 ILE A CA 1
ATOM 1933 C C . ILE A 1 236 ? 35.176 12.356 -64.071 1.00 83.69 236 ILE A C 1
ATOM 1935 O O . ILE A 1 236 ? 36.160 12.376 -64.810 1.00 83.69 236 ILE A O 1
ATOM 1939 N N . TRP A 1 237 ? 33.971 12.776 -64.461 1.00 87.69 237 TRP A N 1
ATOM 1940 C CA . TRP A 1 237 ? 33.726 13.351 -65.781 1.00 87.69 237 TRP A CA 1
ATOM 1941 C C . TRP A 1 237 ? 34.509 14.653 -65.978 1.00 87.69 237 TRP A C 1
ATOM 1943 O O . TRP A 1 237 ? 35.216 14.788 -66.972 1.00 87.69 237 TRP A O 1
ATOM 1953 N N . SER A 1 238 ? 34.484 15.546 -64.985 1.00 88.31 238 SER A N 1
ATOM 1954 C CA . SER A 1 238 ? 35.254 16.793 -64.996 1.00 88.31 238 SER A CA 1
ATOM 1955 C C . SER A 1 238 ? 36.761 16.550 -65.151 1.00 88.31 238 SER A C 1
ATOM 1957 O O . SER A 1 238 ? 37.396 17.165 -66.003 1.00 88.31 238 SER A O 1
ATOM 1959 N N . VAL A 1 239 ? 37.333 15.596 -64.404 1.00 85.56 239 VAL A N 1
ATOM 1960 C CA . VAL A 1 239 ? 38.763 15.250 -64.511 1.00 85.56 239 VAL A CA 1
ATOM 1961 C C . VAL A 1 239 ? 39.117 14.688 -65.892 1.00 85.56 239 VAL A C 1
ATOM 1963 O O . VAL A 1 239 ? 40.202 14.961 -66.400 1.00 85.56 239 VAL A O 1
ATOM 1966 N N . LYS A 1 240 ? 38.228 13.900 -66.511 1.00 84.06 240 LYS A N 1
ATOM 1967 C CA . LYS A 1 240 ? 38.452 13.393 -67.873 1.00 84.06 240 LYS A CA 1
ATOM 1968 C C . LYS A 1 240 ? 38.433 14.508 -68.912 1.00 84.06 240 LYS A C 1
ATOM 1970 O O . LYS A 1 240 ? 39.341 14.553 -69.729 1.00 84.06 240 LYS A O 1
ATOM 1975 N N . ALA A 1 241 ? 37.453 15.408 -68.838 1.00 86.44 241 ALA A N 1
ATOM 1976 C CA . ALA A 1 241 ? 37.328 16.525 -69.770 1.00 86.44 241 ALA A CA 1
ATOM 1977 C C . ALA A 1 241 ? 38.572 17.432 -69.763 1.00 86.44 241 ALA A C 1
ATOM 1979 O O . ALA A 1 241 ? 39.000 17.888 -70.814 1.00 86.44 241 ALA A O 1
ATOM 1980 N N . ILE A 1 242 ? 39.196 17.633 -68.597 1.00 87.25 242 ILE A N 1
ATOM 1981 C CA . ILE A 1 242 ? 40.450 18.399 -68.467 1.00 87.25 242 ILE A CA 1
ATOM 1982 C C . ILE A 1 242 ? 41.649 17.673 -69.095 1.00 87.25 242 ILE A C 1
ATOM 1984 O O . ILE A 1 242 ? 42.615 18.316 -69.469 1.00 87.25 242 ILE A O 1
ATOM 1988 N N . LYS A 1 243 ? 41.629 16.339 -69.167 1.00 81.75 243 LYS A N 1
ATOM 1989 C CA . LYS A 1 243 ? 42.755 15.546 -69.682 1.00 81.75 243 LYS A CA 1
ATOM 1990 C C . LYS A 1 243 ? 42.701 15.338 -71.201 1.00 81.75 243 LYS A C 1
ATOM 1992 O O . LYS A 1 243 ? 43.711 14.970 -71.793 1.00 81.75 243 LYS A O 1
ATOM 1997 N N . GLU A 1 244 ? 41.516 15.464 -71.791 1.00 80.75 244 GLU A N 1
ATOM 1998 C CA . GLU A 1 244 ? 41.269 15.277 -73.227 1.00 80.75 244 GLU A CA 1
ATOM 1999 C C . GLU A 1 244 ? 41.306 16.599 -74.020 1.00 80.75 244 GLU A C 1
ATOM 2001 O O . GLU A 1 244 ? 41.404 16.550 -75.244 1.00 80.75 244 GLU A O 1
ATOM 2006 N N . ASN A 1 245 ? 41.280 17.746 -73.329 1.00 65.56 245 ASN A N 1
ATOM 2007 C CA . ASN A 1 245 ? 41.636 19.073 -73.853 1.00 65.56 245 ASN A CA 1
ATOM 2008 C C . ASN A 1 245 ? 43.100 19.401 -73.541 1.00 65.56 245 ASN A C 1
ATOM 2010 O O . ASN A 1 245 ? 43.699 20.162 -74.331 1.00 65.56 245 ASN A O 1
#

Sequence (245 aa):
MKKIIAKEFLLLLLSILLVVVVWVVIIVSNNFHEKQILSSTKRQNELFIKIKNSPKNRIALLYDGIRENLTLNYSVEGKKYRIPIKHQKTFLSDYPSANIKNGSTNGYVCSESTRVDDYGIPILECQFDYVNLKRFSELLKDSTYKMKFFYRFSKDYDLGTYESFLSKISISQNVTIDNQRNIKNLLKEKQNISASIIKSKNSIFSDEEISRILFTLSIVILIIIYPIRILFKATIWSVKAIKEN

Foldseek 3Di:
DVVVVVVLVVLVVVLVVVLVVVLVVLVVLQVVLVVLLVVLVVVLVVLVVVLVPQLDLVLVVVCVVCLQQAWWWKDAPNDIDIHGNVCVVVVCVVGVVIDTDDADPLQKDWDFDPDADPVRHTDTAIHGHRDDSVVSLVSCVDPVSLVVVCVNCVVVDVCDDSVSNNVSSVSNNPCDPVSVVVSVVSVVSSVVSVVSSVVSVVSRDDPVRSVVVSVVSSVVSVVVVVVVVVVVVVVVVVVVVVVVD